Protein AF-A0A534Q1M8-F1 (afdb_monomer)

Structure (mmCIF, N/CA/C/O backbone):
data_AF-A0A534Q1M8-F1
#
_entry.id   AF-A0A534Q1M8-F1
#
loop_
_atom_site.group_PDB
_atom_site.id
_atom_site.type_symbol
_atom_site.label_atom_id
_atom_site.label_alt_id
_atom_site.label_comp_id
_atom_site.label_asym_id
_atom_site.label_entity_id
_atom_site.label_seq_id
_atom_site.pdbx_PDB_ins_code
_atom_site.Cartn_x
_atom_site.Cartn_y
_atom_site.Cartn_z
_atom_site.occupancy
_atom_site.B_iso_or_equiv
_atom_site.auth_seq_id
_atom_site.auth_comp_id
_atom_site.auth_asym_id
_atom_site.auth_atom_id
_atom_site.pdbx_PDB_model_num
ATOM 1 N N . MET A 1 1 ? 85.898 8.791 26.156 1.00 39.25 1 MET A N 1
ATOM 2 C CA . MET A 1 1 ? 85.647 7.508 26.847 1.00 39.25 1 MET A CA 1
ATOM 3 C C . MET A 1 1 ? 84.259 7.565 27.459 1.00 39.25 1 MET A C 1
ATOM 5 O O . MET A 1 1 ? 83.945 8.599 28.028 1.00 39.25 1 MET A O 1
ATOM 9 N N . ALA A 1 2 ? 83.522 6.452 27.355 1.00 30.61 2 ALA A N 1
ATOM 10 C CA . ALA A 1 2 ? 82.163 6.187 27.850 1.00 30.61 2 ALA A CA 1
ATOM 11 C C . ALA A 1 2 ? 81.020 6.823 27.037 1.00 30.61 2 ALA A C 1
ATOM 13 O O . ALA A 1 2 ? 81.111 7.978 26.650 1.00 30.61 2 ALA A O 1
ATOM 14 N N . ALA A 1 3 ? 79.880 6.187 26.782 1.00 31.91 3 ALA A N 1
ATOM 15 C CA . ALA A 1 3 ? 79.446 4.794 26.617 1.00 31.91 3 ALA A CA 1
ATOM 16 C C . ALA A 1 3 ? 77.983 4.935 26.145 1.00 31.91 3 ALA A C 1
ATOM 18 O O . ALA A 1 3 ? 77.230 5.713 26.728 1.00 31.91 3 ALA A O 1
ATOM 19 N N . VAL A 1 4 ? 77.592 4.243 25.077 1.00 28.98 4 VAL A N 1
ATOM 20 C CA . VAL A 1 4 ? 76.213 4.225 24.562 1.00 28.98 4 VAL A CA 1
ATOM 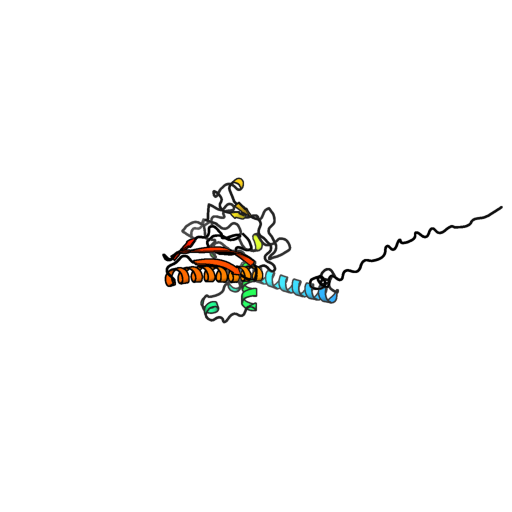21 C C . VAL A 1 4 ? 75.398 3.221 25.380 1.00 28.98 4 VAL A C 1
ATOM 23 O O . VAL A 1 4 ? 75.859 2.101 25.582 1.00 28.98 4 VAL A O 1
ATOM 26 N N . SER A 1 5 ? 74.189 3.590 25.812 1.00 31.66 5 SER A N 1
ATOM 27 C CA . SER A 1 5 ? 73.179 2.630 26.276 1.00 31.66 5 SER A CA 1
ATOM 28 C C . SER A 1 5 ? 71.788 3.056 25.800 1.00 31.66 5 SER A C 1
ATOM 30 O O . SER A 1 5 ? 71.363 4.187 26.037 1.00 31.66 5 SER A O 1
ATOM 32 N N . LEU A 1 6 ? 71.126 2.151 25.071 1.00 31.55 6 LEU A N 1
ATOM 33 C CA . LEU A 1 6 ? 69.764 2.273 24.548 1.00 31.55 6 LEU A CA 1
ATOM 34 C C . LEU A 1 6 ? 68.737 2.096 25.677 1.00 31.55 6 LEU A C 1
ATOM 36 O O . LEU A 1 6 ? 68.840 1.156 26.462 1.00 31.55 6 LEU A O 1
ATOM 40 N N . GLY A 1 7 ? 67.702 2.936 25.693 1.00 28.64 7 GLY A N 1
ATOM 41 C CA . GLY A 1 7 ? 66.506 2.757 26.517 1.00 28.64 7 GLY A CA 1
ATOM 42 C C . GLY A 1 7 ? 65.260 2.596 25.648 1.00 28.64 7 GLY A C 1
ATOM 43 O O . GLY A 1 7 ? 64.819 3.546 25.009 1.00 28.64 7 GLY A O 1
ATOM 44 N N . THR A 1 8 ? 64.701 1.387 25.623 1.00 30.61 8 THR A N 1
ATOM 45 C CA . THR A 1 8 ? 63.375 1.044 25.085 1.00 30.61 8 THR A CA 1
ATOM 46 C C . THR A 1 8 ? 62.266 1.589 25.988 1.00 30.61 8 THR A C 1
ATOM 48 O O . THR A 1 8 ? 62.264 1.319 27.188 1.00 30.61 8 THR A O 1
ATOM 51 N N . LEU A 1 9 ? 61.305 2.316 25.411 1.00 28.31 9 LEU A N 1
ATOM 52 C CA . LEU A 1 9 ? 60.115 2.823 26.098 1.00 28.31 9 LEU A CA 1
ATOM 53 C C . LEU A 1 9 ? 58.952 1.830 25.914 1.00 28.31 9 LEU A C 1
ATOM 55 O O . LEU A 1 9 ? 58.458 1.646 24.804 1.00 28.31 9 LEU A O 1
ATOM 59 N N . VAL A 1 10 ? 58.525 1.190 27.004 1.00 29.45 10 VAL A N 1
ATOM 60 C CA . VAL A 1 10 ? 57.311 0.362 27.081 1.00 29.45 10 VAL A CA 1
ATOM 61 C C . VAL A 1 10 ? 56.203 1.226 27.680 1.00 29.45 10 VAL A C 1
ATOM 63 O O . VAL A 1 10 ? 56.345 1.700 28.805 1.00 29.45 10 VAL A O 1
ATOM 66 N N . ILE A 1 11 ? 55.109 1.442 26.945 1.00 32.19 11 ILE A N 1
ATOM 67 C CA . ILE A 1 11 ? 53.921 2.138 27.459 1.00 32.19 11 ILE A CA 1
ATOM 68 C C . ILE A 1 11 ? 52.929 1.093 27.977 1.00 32.19 11 ILE A C 1
ATOM 70 O O . ILE A 1 11 ? 52.509 0.192 27.254 1.00 32.19 11 ILE A O 1
ATOM 74 N N . GLN A 1 12 ? 52.608 1.221 29.264 1.00 31.64 12 GLN A N 1
ATOM 75 C CA . GLN A 1 12 ? 51.693 0.383 30.032 1.00 31.64 12 GLN A CA 1
ATOM 76 C C . GLN A 1 12 ? 50.240 0.528 29.563 1.00 31.64 12 GLN A C 1
ATOM 78 O O . GLN A 1 12 ? 49.734 1.635 29.387 1.00 31.64 12 GLN A O 1
ATOM 83 N N . ALA A 1 13 ? 49.550 -0.608 29.449 1.00 31.09 13 ALA A N 1
ATOM 84 C CA . ALA A 1 13 ? 48.101 -0.683 29.335 1.00 31.09 13 ALA A CA 1
ATOM 85 C C . ALA A 1 13 ? 47.456 -0.510 30.722 1.00 31.09 13 ALA A C 1
ATOM 87 O O . ALA A 1 13 ? 47.772 -1.248 31.657 1.00 31.09 13 ALA A O 1
ATOM 88 N N . HIS A 1 14 ? 46.534 0.444 30.855 1.00 29.98 14 HIS A N 1
ATOM 89 C CA . HIS A 1 14 ? 45.696 0.577 32.044 1.00 29.98 14 HIS A CA 1
ATOM 90 C C . HIS A 1 14 ? 44.459 -0.317 31.924 1.00 29.98 14 HIS A C 1
ATOM 92 O O . HIS A 1 14 ? 43.545 -0.043 31.151 1.00 29.98 14 HIS A O 1
ATOM 98 N N . ALA A 1 15 ? 44.432 -1.375 32.734 1.00 32.38 15 ALA A N 1
ATOM 99 C CA . ALA A 1 15 ? 43.239 -2.155 33.025 1.00 32.38 15 ALA A CA 1
ATOM 100 C C . ALA A 1 15 ? 42.391 -1.439 34.093 1.00 32.38 15 ALA A C 1
ATOM 102 O O . ALA A 1 15 ? 42.882 -1.143 35.183 1.00 32.38 15 ALA A O 1
ATOM 103 N N . GLY A 1 16 ? 41.114 -1.195 33.792 1.00 31.55 16 GLY A N 1
ATOM 104 C CA . GLY A 1 16 ? 40.082 -0.808 34.755 1.00 31.55 16 GLY A CA 1
ATOM 105 C C . GLY A 1 16 ? 39.058 -1.934 34.893 1.00 31.55 16 GLY A C 1
ATOM 106 O O . GLY A 1 16 ? 38.476 -2.367 33.904 1.00 31.55 16 GLY A O 1
ATOM 107 N N . HIS A 1 17 ? 38.888 -2.439 36.113 1.00 30.08 17 HIS A N 1
ATOM 108 C CA . HIS A 1 17 ? 38.035 -3.572 36.476 1.00 30.08 17 HIS A CA 1
ATOM 109 C C . HIS A 1 17 ? 36.523 -3.258 36.440 1.00 30.08 17 HIS A C 1
ATOM 111 O O . HIS A 1 17 ? 36.063 -2.319 37.082 1.00 30.08 17 HIS A O 1
ATOM 117 N N . ALA A 1 18 ? 35.798 -4.129 35.730 1.00 35.66 18 ALA A N 1
ATOM 118 C CA . ALA A 1 18 ? 34.539 -4.820 36.050 1.00 35.66 18 ALA A CA 1
ATOM 119 C C . ALA A 1 18 ? 33.396 -4.116 36.815 1.00 35.66 18 ALA A C 1
ATOM 121 O O . ALA A 1 18 ? 33.514 -3.794 37.997 1.00 35.66 18 ALA A O 1
ATOM 122 N N . ARG A 1 19 ? 32.202 -4.148 36.201 1.00 31.06 19 ARG A N 1
ATOM 123 C CA . ARG A 1 19 ? 30.959 -4.559 36.877 1.00 31.06 19 ARG A CA 1
ATOM 124 C C . ARG A 1 19 ? 30.108 -5.431 35.953 1.00 31.06 19 ARG A C 1
ATOM 126 O O . ARG A 1 19 ? 29.652 -4.971 34.912 1.00 31.06 19 ARG A O 1
ATOM 133 N N . ASP A 1 20 ? 29.905 -6.674 36.380 1.00 35.84 20 ASP A N 1
ATOM 134 C CA . ASP A 1 20 ? 28.954 -7.626 35.819 1.00 35.84 20 ASP A CA 1
ATOM 135 C C . ASP A 1 20 ? 27.516 -7.108 35.939 1.00 35.84 20 ASP A C 1
ATOM 137 O O . ASP A 1 20 ? 27.011 -6.868 37.036 1.00 35.84 20 ASP A O 1
ATOM 141 N N . ALA A 1 21 ? 26.840 -7.006 34.800 1.00 34.28 21 ALA A N 1
ATOM 142 C CA . ALA A 1 21 ? 25.395 -7.130 34.698 1.00 34.28 21 ALA A CA 1
ATOM 143 C C . ALA A 1 21 ? 25.109 -7.854 33.381 1.00 34.28 21 ALA A C 1
ATOM 145 O O . ALA A 1 21 ? 25.219 -7.286 32.297 1.00 34.28 21 ALA A O 1
ATOM 146 N N . ALA A 1 22 ? 24.810 -9.145 33.483 1.00 41.28 22 ALA A N 1
ATOM 147 C CA . ALA A 1 22 ? 24.441 -9.982 32.358 1.00 41.28 22 ALA A CA 1
ATOM 148 C C . ALA A 1 22 ? 23.183 -9.426 31.668 1.00 41.28 22 ALA A C 1
ATOM 150 O O . ALA A 1 22 ? 22.080 -9.535 32.199 1.00 41.28 22 ALA A O 1
ATOM 151 N N . SER A 1 23 ? 23.335 -8.868 30.465 1.00 36.91 23 SER A N 1
ATOM 152 C CA . SER A 1 23 ? 22.232 -8.719 29.515 1.00 36.91 23 SER A CA 1
ATOM 153 C C . SER A 1 23 ? 22.279 -9.884 28.529 1.00 36.91 23 SER A C 1
ATOM 155 O O . SER A 1 23 ? 22.897 -9.806 27.467 1.00 36.91 23 SER A O 1
ATOM 157 N N . ALA A 1 24 ? 21.626 -10.988 28.884 1.00 43.38 24 ALA A N 1
ATOM 158 C CA . ALA A 1 24 ? 21.348 -12.098 27.975 1.00 43.38 24 ALA A CA 1
ATOM 159 C C . ALA A 1 24 ? 20.240 -11.706 26.972 1.00 43.38 24 ALA A C 1
ATOM 161 O O . ALA A 1 24 ? 19.144 -12.258 26.999 1.00 43.38 24 ALA A O 1
ATOM 162 N N . GLY A 1 25 ? 20.497 -10.698 26.132 1.00 42.16 25 GLY A N 1
ATOM 163 C CA . GLY A 1 25 ? 19.460 -10.083 25.294 1.00 42.16 25 GLY A CA 1
ATOM 164 C C . GL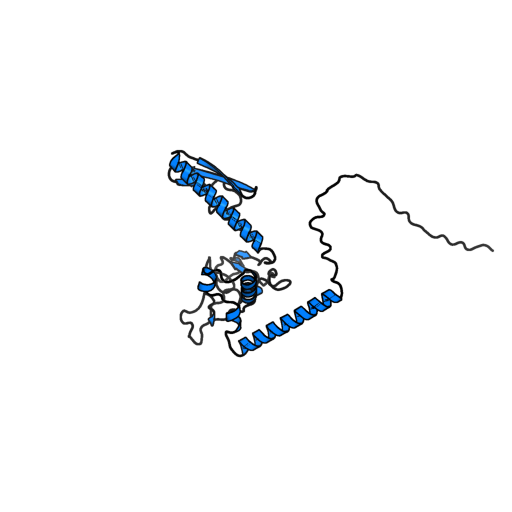Y A 1 25 ? 19.937 -9.391 24.020 1.00 42.16 25 GLY A C 1
ATOM 165 O O . GLY A 1 25 ? 19.205 -8.565 23.491 1.00 42.16 25 GLY A O 1
ATOM 166 N N . THR A 1 26 ? 21.140 -9.684 23.519 1.00 41.81 26 THR A N 1
ATOM 167 C CA . THR A 1 26 ? 21.662 -9.043 22.290 1.00 41.81 26 THR A CA 1
ATOM 168 C C . THR A 1 26 ? 22.276 -10.009 21.274 1.00 41.81 26 THR A C 1
ATOM 170 O O . THR A 1 26 ? 22.621 -9.591 20.176 1.00 41.81 26 THR A O 1
ATOM 173 N N . ALA A 1 27 ? 22.353 -11.309 21.572 1.00 40.00 27 ALA A N 1
ATOM 174 C CA . ALA A 1 27 ? 22.984 -12.289 20.679 1.00 40.00 27 ALA A CA 1
ATOM 175 C C . ALA A 1 27 ? 22.094 -12.759 19.504 1.00 40.00 27 ALA A C 1
ATOM 177 O O . ALA A 1 27 ? 22.5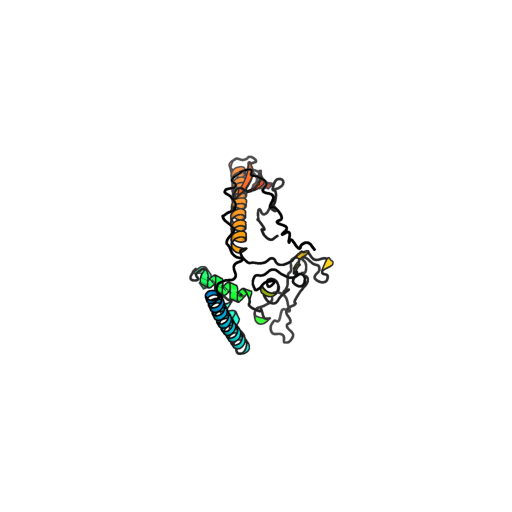49 -13.539 18.678 1.00 40.00 27 ALA A O 1
ATOM 178 N N . GLY A 1 28 ? 20.831 -12.321 19.424 1.00 43.50 28 GLY A N 1
ATOM 179 C CA . GLY A 1 28 ? 19.859 -12.835 18.445 1.00 43.50 28 GLY A CA 1
ATOM 180 C C . GLY A 1 28 ? 19.837 -12.144 17.077 1.00 43.50 28 GLY A C 1
ATOM 181 O O . GLY A 1 28 ? 19.175 -12.649 16.179 1.00 43.50 28 GLY A O 1
ATOM 182 N N . PHE A 1 29 ? 20.524 -11.008 16.910 1.00 44.47 29 PHE A N 1
ATOM 183 C CA . PHE A 1 29 ? 20.481 -10.208 15.670 1.00 44.47 29 PHE A CA 1
ATOM 184 C C . PHE A 1 29 ? 21.858 -9.797 15.135 1.00 44.47 29 PHE A C 1
ATOM 186 O O . PHE A 1 29 ? 21.937 -9.049 14.168 1.00 44.47 29 PHE A O 1
ATOM 193 N N . ALA A 1 30 ? 22.942 -10.275 15.746 1.00 45.53 30 ALA A N 1
ATOM 194 C CA . ALA A 1 30 ? 24.282 -10.116 15.200 1.00 45.53 30 ALA A CA 1
ATOM 195 C C . ALA A 1 30 ? 24.652 -11.398 14.447 1.00 45.53 30 ALA A C 1
ATOM 197 O O . ALA A 1 30 ? 25.389 -12.240 14.957 1.00 45.53 30 ALA A O 1
ATOM 198 N N . THR A 1 31 ? 24.091 -11.580 13.252 1.00 50.03 31 THR A N 1
ATOM 199 C CA . THR A 1 31 ? 24.789 -12.375 12.243 1.00 50.03 31 THR A CA 1
ATOM 200 C C . THR A 1 31 ? 26.044 -11.597 11.866 1.00 50.03 31 THR A C 1
ATOM 202 O O . THR A 1 31 ? 26.036 -10.368 11.797 1.00 50.03 31 THR A O 1
ATOM 205 N N . ASP A 1 32 ? 27.147 -12.309 11.669 1.00 49.88 32 ASP A N 1
ATOM 206 C CA . ASP A 1 32 ? 28.420 -11.788 11.166 1.00 49.88 32 ASP A CA 1
ATOM 207 C C . ASP A 1 32 ? 28.285 -11.409 9.670 1.00 49.88 32 ASP A C 1
ATOM 209 O O . ASP A 1 32 ? 29.088 -11.783 8.825 1.00 49.88 32 ASP A O 1
ATOM 213 N N . ASP A 1 33 ? 27.210 -10.690 9.322 1.00 55.41 33 ASP A N 1
ATOM 214 C CA . ASP A 1 33 ? 26.735 -10.354 7.966 1.00 55.41 33 ASP A CA 1
ATOM 215 C C . ASP A 1 33 ? 27.599 -9.285 7.275 1.00 55.41 33 ASP A C 1
ATOM 217 O O . ASP A 1 33 ? 27.225 -8.691 6.266 1.00 55.41 33 ASP A O 1
ATOM 221 N N . THR A 1 34 ? 28.771 -9.002 7.843 1.00 56.00 34 THR A N 1
ATOM 222 C CA . THR A 1 34 ? 29.759 -8.076 7.276 1.00 56.00 34 THR A CA 1
ATOM 223 C C . THR A 1 34 ? 30.979 -8.792 6.711 1.00 56.00 34 THR A C 1
ATOM 225 O O . THR A 1 34 ? 31.828 -8.149 6.089 1.00 56.00 34 THR A O 1
ATOM 228 N N . ALA A 1 35 ? 31.076 -10.113 6.895 1.00 70.75 35 ALA A N 1
ATOM 229 C CA . ALA A 1 35 ? 32.119 -10.907 6.275 1.00 70.75 35 ALA A CA 1
ATOM 230 C C . ALA A 1 35 ? 31.853 -11.001 4.767 1.00 70.75 35 ALA A C 1
ATOM 232 O O . ALA A 1 35 ? 30.822 -11.511 4.332 1.00 70.75 35 ALA A O 1
ATOM 233 N N . ILE A 1 36 ? 32.795 -10.498 3.966 1.00 77.19 36 ILE A N 1
ATOM 234 C CA . ILE A 1 36 ? 32.805 -10.743 2.522 1.00 77.19 36 ILE A CA 1
ATOM 235 C C . ILE A 1 36 ? 32.753 -12.271 2.325 1.00 77.19 36 ILE A C 1
ATOM 237 O O . ILE A 1 36 ? 33.572 -12.960 2.945 1.00 77.19 36 ILE A O 1
ATOM 241 N N . PRO A 1 37 ? 31.810 -12.802 1.520 1.00 84.19 37 PRO A N 1
ATOM 242 C CA . PRO A 1 37 ? 31.719 -14.236 1.265 1.00 84.19 37 PRO A CA 1
ATOM 243 C C . PRO A 1 37 ? 33.045 -14.807 0.753 1.00 84.19 37 PRO A C 1
ATOM 245 O O . PRO A 1 37 ? 33.849 -14.086 0.160 1.00 84.19 37 PRO A O 1
ATOM 248 N N . ASP A 1 38 ? 33.283 -16.103 0.965 1.00 90.56 38 ASP A N 1
ATOM 249 C CA . ASP A 1 38 ? 34.493 -16.734 0.434 1.00 90.56 38 ASP A CA 1
ATOM 250 C C . ASP A 1 38 ? 34.516 -16.700 -1.106 1.00 90.56 38 ASP A C 1
ATOM 252 O O . ASP A 1 38 ? 33.467 -16.654 -1.753 1.00 90.56 38 ASP A O 1
ATOM 256 N N . ASP A 1 39 ? 35.712 -16.747 -1.698 1.00 92.25 39 ASP A N 1
ATOM 257 C CA . ASP A 1 39 ? 35.906 -16.652 -3.151 1.00 92.25 39 ASP A CA 1
ATOM 258 C C . ASP A 1 39 ? 35.050 -17.653 -3.948 1.00 92.25 39 ASP A C 1
ATOM 260 O O . ASP A 1 39 ? 34.561 -17.331 -5.027 1.00 92.25 39 ASP A O 1
ATOM 264 N N . THR A 1 40 ? 34.821 -18.860 -3.432 1.00 94.12 40 THR A N 1
ATOM 265 C CA . THR A 1 40 ? 33.956 -19.877 -4.051 1.00 94.12 40 THR A CA 1
ATOM 266 C C . THR A 1 40 ? 32.510 -19.406 -4.102 1.00 94.12 40 THR A C 1
ATOM 268 O O . THR A 1 40 ? 31.861 -19.541 -5.141 1.00 94.12 40 THR A O 1
ATOM 271 N N . VAL A 1 41 ? 32.003 -18.846 -3.001 1.00 92.38 41 VAL A N 1
ATOM 272 C CA . VAL A 1 41 ? 30.644 -18.294 -2.928 1.00 92.38 41 VAL A CA 1
ATOM 273 C C . VAL A 1 41 ? 30.523 -17.089 -3.853 1.00 92.38 41 VAL A C 1
ATOM 275 O O . VAL A 1 41 ? 29.602 -17.050 -4.666 1.00 92.38 41 VAL A O 1
ATOM 278 N N . LEU A 1 42 ? 31.495 -16.173 -3.829 1.00 91.44 42 LEU A N 1
ATOM 279 C CA . LEU A 1 42 ? 31.522 -15.015 -4.726 1.00 91.44 42 LEU A CA 1
ATOM 280 C C . LEU A 1 42 ? 31.523 -15.426 -6.201 1.00 91.44 42 LEU A C 1
ATOM 282 O O . LEU A 1 42 ? 30.805 -14.842 -7.008 1.00 91.44 42 LEU A O 1
ATOM 286 N N . MET A 1 43 ? 32.298 -16.448 -6.570 1.00 94.88 43 MET A N 1
ATOM 287 C CA . MET A 1 43 ? 32.328 -16.950 -7.945 1.00 94.88 43 MET A CA 1
ATOM 288 C C . MET A 1 43 ? 30.996 -17.594 -8.351 1.00 94.88 43 MET A C 1
ATOM 290 O O . MET A 1 43 ? 30.554 -17.396 -9.482 1.00 94.88 43 MET A O 1
ATOM 294 N N . GLN A 1 44 ? 30.323 -18.306 -7.441 1.00 94.62 44 GLN A N 1
ATOM 295 C CA . GLN A 1 44 ? 28.981 -18.846 -7.688 1.00 94.62 44 GLN A CA 1
ATOM 296 C C . GLN A 1 44 ? 27.927 -17.740 -7.830 1.00 94.62 44 GLN A C 1
ATOM 298 O O . GLN A 1 44 ? 27.062 -17.817 -8.700 1.00 94.62 44 GLN A O 1
ATOM 303 N N . GLU A 1 45 ? 27.977 -16.709 -6.988 1.00 91.69 45 GLU A N 1
ATOM 304 C CA . GLU A 1 45 ? 27.088 -15.545 -7.074 1.00 91.69 45 GLU A CA 1
ATOM 305 C C . GLU A 1 45 ? 27.326 -14.744 -8.356 1.00 91.69 45 GLU A C 1
ATOM 307 O O . GLU A 1 45 ? 26.367 -14.326 -9.011 1.00 91.69 45 GLU A O 1
ATOM 312 N N . LEU A 1 46 ? 28.587 -14.590 -8.767 1.00 93.38 46 LEU A N 1
ATOM 313 C CA . LEU A 1 46 ? 28.951 -13.963 -10.032 1.00 93.38 46 LEU A CA 1
ATOM 314 C C . LEU A 1 46 ? 28.421 -14.763 -11.225 1.00 93.38 46 LEU A C 1
ATOM 316 O O . LEU A 1 46 ? 27.836 -14.176 -12.132 1.00 93.38 46 LEU A O 1
ATOM 320 N N . GLU A 1 47 ? 28.583 -16.089 -11.230 1.00 96.06 47 GLU A N 1
ATOM 321 C CA . GLU A 1 47 ? 28.052 -16.949 -12.292 1.00 96.06 47 GLU A CA 1
ATOM 322 C C . GLU A 1 47 ? 26.525 -16.834 -12.393 1.00 96.06 47 GLU A C 1
ATOM 324 O O . GLU A 1 47 ? 26.002 -16.591 -13.483 1.00 96.06 47 GLU A O 1
ATOM 329 N N . LYS A 1 48 ? 25.817 -16.904 -11.257 1.00 91.56 48 LYS A N 1
ATOM 330 C CA . LYS A 1 48 ? 24.361 -16.690 -11.196 1.00 91.56 48 LYS A CA 1
ATOM 331 C C . LYS A 1 48 ? 23.965 -15.314 -11.729 1.00 91.56 48 LYS A C 1
ATOM 333 O O . LYS A 1 48 ? 23.016 -15.213 -12.500 1.00 91.56 48 LYS A O 1
ATOM 338 N N . SER A 1 49 ? 24.703 -14.269 -11.361 1.00 88.62 49 SER A N 1
ATOM 339 C CA . SER A 1 49 ? 24.437 -12.896 -11.807 1.00 88.62 49 SER A CA 1
ATOM 340 C C . SER A 1 49 ? 24.658 -12.725 -13.313 1.00 88.62 49 SER A C 1
ATOM 342 O O . SER A 1 49 ? 23.884 -12.041 -13.981 1.00 88.62 49 SER A O 1
ATOM 344 N N . ILE A 1 50 ? 25.694 -13.362 -13.872 1.00 94.69 50 ILE A N 1
ATOM 345 C CA . ILE A 1 50 ? 25.956 -13.365 -15.318 1.00 94.69 50 ILE A CA 1
ATOM 346 C C . ILE A 1 50 ? 24.843 -14.105 -16.063 1.00 94.69 50 ILE A C 1
ATOM 348 O O . ILE A 1 50 ? 24.396 -13.628 -17.107 1.00 94.69 50 ILE A O 1
ATOM 352 N N . ASP A 1 51 ? 24.404 -15.257 -15.556 1.00 93.25 51 ASP A N 1
ATOM 353 C CA . ASP A 1 51 ? 23.321 -16.029 -16.166 1.00 93.25 51 ASP A CA 1
ATOM 354 C C . ASP A 1 51 ? 21.993 -15.262 -16.131 1.00 93.25 51 ASP A C 1
ATOM 356 O O . ASP A 1 51 ? 21.352 -15.111 -17.171 1.00 93.25 51 ASP A O 1
ATOM 360 N N . LEU A 1 52 ? 21.639 -14.679 -14.980 1.00 86.81 52 LEU A N 1
ATOM 361 C CA . LEU A 1 52 ? 20.471 -13.807 -14.839 1.00 86.81 52 LEU A CA 1
ATOM 362 C C . LEU A 1 52 ? 20.521 -12.657 -15.848 1.00 86.81 52 LEU A C 1
ATOM 364 O O . LEU A 1 52 ? 19.585 -12.468 -16.621 1.00 86.81 52 LEU A O 1
ATOM 368 N N . ARG A 1 53 ? 21.654 -11.949 -15.925 1.00 88.12 53 ARG A N 1
ATOM 369 C CA . ARG A 1 53 ? 21.820 -10.834 -16.860 1.00 88.12 53 ARG A CA 1
ATOM 370 C C . ARG A 1 53 ? 21.635 -11.256 -18.318 1.00 88.12 53 ARG A C 1
ATOM 372 O O . ARG A 1 53 ? 21.033 -10.521 -19.095 1.00 88.12 53 ARG A O 1
ATOM 379 N N . ARG A 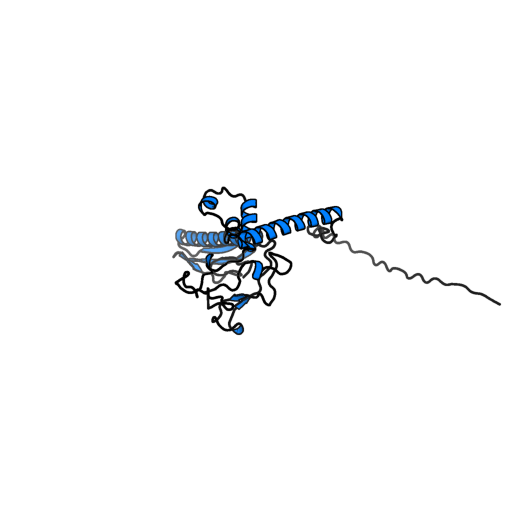1 54 ? 22.156 -12.423 -18.704 1.00 92.50 54 ARG A N 1
ATOM 380 C CA . ARG A 1 54 ? 21.998 -12.952 -20.068 1.00 92.50 54 ARG A CA 1
ATOM 381 C C . ARG A 1 54 ? 20.542 -13.268 -20.394 1.00 92.50 54 ARG A C 1
ATOM 383 O O . ARG A 1 54 ? 20.133 -13.008 -21.522 1.00 92.50 54 ARG A O 1
ATOM 390 N N . ARG A 1 55 ? 19.788 -13.817 -19.438 1.00 87.81 55 ARG A N 1
ATOM 391 C CA . ARG A 1 55 ? 18.354 -14.101 -19.598 1.00 87.81 55 ARG A CA 1
ATOM 392 C C . ARG A 1 55 ? 17.552 -12.811 -19.733 1.00 87.81 55 ARG A C 1
ATOM 394 O O . ARG A 1 55 ? 16.888 -12.642 -20.743 1.00 87.81 55 ARG A O 1
ATOM 401 N N . GLU A 1 56 ? 17.741 -11.853 -18.825 1.00 85.12 56 GLU A N 1
ATOM 402 C CA . GLU A 1 56 ? 17.075 -10.546 -18.915 1.00 85.12 56 GLU A CA 1
ATOM 403 C C . GLU A 1 56 ? 17.360 -9.833 -20.244 1.00 85.12 56 GLU A C 1
ATOM 405 O O . GLU A 1 56 ? 16.469 -9.247 -20.858 1.00 85.12 56 GLU A O 1
ATOM 410 N N . ASP A 1 57 ? 18.617 -9.851 -20.701 1.00 88.69 57 ASP A N 1
ATOM 411 C CA . ASP A 1 57 ? 18.982 -9.231 -21.973 1.00 88.69 57 ASP A CA 1
ATOM 412 C C . ASP A 1 57 ? 18.355 -9.986 -23.159 1.00 88.69 57 ASP A C 1
ATOM 414 O O . ASP A 1 57 ? 17.952 -9.349 -24.132 1.00 88.69 57 ASP A O 1
ATOM 418 N N . PHE A 1 58 ? 18.221 -11.315 -23.084 1.00 89.56 58 PHE A N 1
ATOM 419 C CA . PHE A 1 58 ? 17.493 -12.100 -24.082 1.00 89.56 58 PHE A CA 1
ATOM 420 C C . PHE A 1 58 ? 16.004 -11.736 -24.112 1.00 89.56 58 PHE A C 1
ATOM 422 O O . PHE A 1 58 ? 15.490 -11.448 -25.192 1.00 89.56 58 PHE A O 1
ATOM 429 N N . ASP A 1 59 ? 15.341 -11.662 -22.959 1.00 86.44 59 ASP A N 1
ATOM 430 C CA . ASP A 1 59 ? 13.910 -11.351 -22.869 1.00 86.44 59 ASP A CA 1
ATOM 431 C C . ASP A 1 59 ? 13.615 -9.923 -23.352 1.00 86.44 59 ASP A C 1
ATOM 433 O O . ASP A 1 59 ? 12.670 -9.692 -24.109 1.00 86.44 59 ASP A O 1
ATOM 437 N N . ARG A 1 60 ? 14.490 -8.957 -23.036 1.00 84.88 60 ARG A N 1
ATOM 438 C CA . ARG A 1 60 ? 14.414 -7.596 -23.602 1.00 84.88 60 ARG A CA 1
ATOM 439 C C . ARG A 1 60 ? 14.561 -7.588 -25.121 1.00 84.88 60 ARG A C 1
ATOM 441 O O . ARG A 1 60 ? 13.878 -6.819 -25.794 1.00 84.88 60 ARG A O 1
ATOM 448 N N . MET A 1 61 ? 15.463 -8.402 -25.672 1.00 90.50 61 MET A N 1
ATOM 449 C CA . MET A 1 61 ? 15.635 -8.515 -27.125 1.00 90.50 61 MET A CA 1
ATOM 450 C C . MET A 1 61 ? 14.447 -9.219 -27.783 1.00 90.50 61 MET A C 1
ATOM 452 O O . MET A 1 61 ? 14.081 -8.863 -28.905 1.00 90.50 61 MET A O 1
ATOM 456 N N . LEU A 1 62 ? 13.838 -10.187 -27.096 1.00 89.06 62 LEU A N 1
ATOM 457 C CA . LEU A 1 62 ? 12.629 -10.863 -27.542 1.00 89.06 62 LEU A CA 1
ATOM 458 C C . LEU A 1 62 ? 11.451 -9.883 -27.600 1.00 89.06 62 LEU A C 1
ATOM 460 O O . LEU A 1 62 ? 10.871 -9.743 -28.669 1.00 89.06 62 LEU A O 1
ATOM 464 N N . ASP A 1 63 ? 11.190 -9.112 -26.541 1.00 87.38 63 ASP A N 1
ATOM 465 C CA . ASP A 1 63 ? 10.131 -8.085 -26.528 1.00 87.38 63 ASP A CA 1
ATOM 466 C C . ASP A 1 63 ? 10.396 -6.939 -27.517 1.00 87.38 63 ASP A C 1
ATOM 468 O O . ASP A 1 63 ? 9.476 -6.381 -28.109 1.00 87.38 63 ASP A O 1
ATOM 472 N N . ALA A 1 64 ? 11.663 -6.592 -27.767 1.00 87.50 64 ALA A N 1
ATOM 473 C CA . ALA A 1 64 ? 12.004 -5.627 -28.813 1.00 87.50 64 ALA A CA 1
ATOM 474 C C . ALA A 1 64 ? 11.698 -6.153 -30.227 1.00 87.50 64 ALA A C 1
ATOM 476 O O . ALA A 1 64 ? 11.406 -5.365 -31.130 1.00 87.50 64 ALA A O 1
ATOM 477 N N . ARG A 1 65 ? 11.794 -7.472 -30.433 1.00 92.06 65 ARG A N 1
ATOM 478 C CA . ARG A 1 65 ? 11.476 -8.139 -31.699 1.00 92.06 65 ARG A CA 1
ATOM 479 C C . ARG A 1 65 ? 9.975 -8.394 -31.851 1.00 92.06 65 ARG A C 1
ATOM 481 O O . ARG A 1 65 ? 9.470 -8.228 -32.960 1.00 92.06 65 ARG A O 1
ATOM 488 N N . ASP A 1 66 ? 9.307 -8.808 -30.781 1.00 88.56 66 ASP A N 1
ATOM 489 C CA . ASP A 1 66 ? 7.877 -9.108 -30.716 1.00 88.56 66 ASP A CA 1
ATOM 490 C C . ASP A 1 66 ? 7.255 -8.414 -29.484 1.00 88.56 66 ASP A C 1
ATOM 492 O O . ASP A 1 66 ? 7.308 -8.937 -28.369 1.00 88.56 66 ASP A O 1
ATOM 496 N N . PRO A 1 67 ? 6.749 -7.175 -29.642 1.00 83.44 67 PRO A N 1
ATOM 497 C CA . PRO A 1 67 ? 6.261 -6.383 -28.517 1.00 83.44 67 PRO A CA 1
ATOM 498 C C . PRO A 1 67 ? 5.097 -7.047 -27.781 1.00 83.44 67 PRO A C 1
ATOM 500 O O . PRO A 1 67 ? 4.025 -7.243 -28.352 1.00 83.44 67 PRO A O 1
ATOM 503 N N . GLY A 1 68 ? 5.274 -7.288 -26.481 1.00 81.75 68 GLY A N 1
ATOM 504 C CA . GLY A 1 68 ? 4.268 -7.917 -25.627 1.00 81.75 68 GLY A CA 1
ATOM 505 C C . GLY A 1 68 ? 4.753 -9.192 -24.941 1.00 81.75 68 GLY A C 1
ATOM 506 O O . GLY A 1 68 ? 4.160 -9.588 -23.944 1.00 81.75 68 GLY A O 1
ATOM 507 N N . GLU A 1 69 ? 5.856 -9.783 -25.388 1.00 86.62 69 GLU A N 1
ATOM 508 C CA . GLU A 1 69 ? 6.404 -11.011 -24.795 1.00 86.62 69 GLU A CA 1
ATOM 509 C C . GLU A 1 69 ? 6.716 -10.844 -23.295 1.00 86.62 69 GLU A C 1
ATOM 511 O O . GLU A 1 69 ? 6.345 -11.682 -22.475 1.00 86.62 69 GLU A O 1
ATOM 516 N N . LEU A 1 70 ? 7.280 -9.699 -22.882 1.00 83.50 70 LEU A N 1
ATOM 517 C CA . LEU A 1 70 ? 7.598 -9.462 -21.465 1.00 83.50 70 LEU A CA 1
ATOM 518 C C . LEU A 1 70 ? 6.353 -9.366 -20.563 1.00 83.50 70 LEU A C 1
ATOM 520 O O . LEU A 1 70 ? 6.416 -9.729 -19.389 1.00 83.50 70 LEU A O 1
ATOM 524 N N . ILE A 1 71 ? 5.211 -8.875 -21.070 1.00 84.56 71 ILE A N 1
ATOM 525 C CA . ILE A 1 71 ? 4.011 -8.719 -20.225 1.00 84.56 71 ILE A CA 1
ATOM 526 C C . ILE A 1 71 ? 3.343 -10.068 -19.931 1.00 84.56 71 ILE A C 1
ATOM 528 O O . ILE A 1 71 ? 2.636 -10.196 -18.929 1.00 84.56 71 ILE A O 1
ATOM 532 N N . GLU A 1 72 ? 3.580 -11.095 -20.750 1.00 82.75 72 GLU A N 1
ATOM 533 C CA . GLU A 1 72 ? 3.031 -12.435 -20.516 1.00 82.75 72 GLU A CA 1
ATOM 534 C C . GLU A 1 72 ? 3.580 -13.060 -19.228 1.00 82.75 72 GLU A C 1
ATOM 536 O O . GLU A 1 72 ? 2.850 -13.736 -18.504 1.00 82.75 72 GLU A O 1
ATOM 541 N N . HIS A 1 73 ? 4.839 -12.773 -18.891 1.00 81.50 73 HIS A N 1
ATOM 542 C CA . HIS A 1 73 ? 5.475 -13.224 -17.649 1.00 81.50 73 HIS A CA 1
ATOM 543 C C . HIS A 1 73 ? 5.106 -12.366 -16.431 1.00 81.50 73 HIS A C 1
ATOM 545 O O . HIS A 1 73 ? 5.206 -12.827 -15.296 1.00 81.50 73 HIS A O 1
ATOM 551 N N . ALA A 1 74 ? 4.601 -11.154 -16.663 1.00 83.56 74 ALA A N 1
ATOM 552 C CA . ALA A 1 74 ? 4.182 -10.203 -15.636 1.00 83.56 74 ALA A CA 1
ATOM 553 C C . ALA A 1 74 ? 2.653 -10.164 -15.419 1.00 83.56 74 ALA A C 1
ATOM 555 O O . ALA A 1 74 ? 2.140 -9.275 -14.733 1.00 83.56 74 ALA A O 1
ATOM 556 N N . THR A 1 75 ? 1.889 -11.097 -16.000 1.00 86.38 75 THR A N 1
ATOM 557 C CA . THR A 1 75 ? 0.423 -11.120 -15.883 1.00 86.38 75 THR A CA 1
ATOM 558 C C . THR A 1 75 ? -0.122 -12.459 -15.408 1.00 86.38 75 THR A C 1
ATOM 560 O O . THR A 1 75 ? 0.394 -13.532 -15.702 1.00 86.38 75 THR A O 1
ATOM 563 N N . LEU A 1 76 ? -1.222 -12.390 -14.654 1.00 88.06 76 LEU A N 1
ATOM 564 C CA . LEU A 1 76 ? -1.966 -13.549 -14.172 1.00 88.06 76 LEU A CA 1
ATOM 565 C C . LEU A 1 76 ? -3.413 -13.465 -14.640 1.00 88.06 76 LEU A C 1
ATOM 567 O O . LEU A 1 76 ? -3.997 -12.387 -14.729 1.00 88.06 76 LEU A O 1
ATOM 571 N N . THR A 1 77 ? -4.023 -14.625 -14.875 1.00 88.25 77 THR A N 1
ATOM 572 C CA . THR A 1 77 ? -5.467 -14.694 -15.120 1.00 88.25 77 THR A CA 1
ATOM 573 C C . THR A 1 77 ? -6.223 -14.818 -13.801 1.00 88.25 77 THR A C 1
ATOM 575 O O . THR A 1 77 ? -5.816 -15.565 -12.910 1.00 88.25 77 THR A O 1
ATOM 578 N N . GLU A 1 78 ? -7.376 -14.158 -13.698 1.00 88.31 78 GLU A N 1
ATOM 579 C CA . GLU A 1 78 ? -8.282 -14.280 -12.545 1.00 88.31 78 GLU A CA 1
ATOM 580 C C . GLU A 1 78 ? -8.635 -15.749 -12.262 1.00 88.31 78 GLU A C 1
ATOM 582 O O . GLU A 1 78 ? -8.533 -16.226 -11.137 1.00 88.31 78 GLU A O 1
ATOM 587 N N . LYS A 1 79 ? -8.880 -16.532 -13.320 1.00 92.75 79 LYS A N 1
ATOM 588 C CA . LYS A 1 79 ? -9.119 -17.978 -13.233 1.00 92.75 79 LYS A CA 1
ATOM 589 C C . LYS A 1 79 ? -7.983 -18.744 -12.539 1.00 92.75 79 LYS A C 1
ATOM 591 O O . LYS A 1 79 ? -8.260 -19.743 -11.872 1.00 92.75 79 LYS A O 1
ATOM 596 N N . ALA A 1 80 ? -6.724 -18.344 -12.727 1.00 88.31 80 ALA A N 1
ATOM 597 C CA . ALA A 1 80 ? -5.587 -18.975 -12.056 1.00 88.31 80 ALA A CA 1
ATOM 598 C C . ALA A 1 80 ? -5.550 -18.625 -10.559 1.00 88.31 80 ALA A C 1
ATOM 600 O O . ALA A 1 80 ? -5.289 -19.506 -9.734 1.00 88.31 80 ALA A O 1
ATOM 601 N N . LEU A 1 81 ? -5.878 -17.377 -10.210 1.00 87.12 81 LEU A N 1
ATOM 602 C CA . LEU A 1 81 ? -5.982 -16.920 -8.822 1.00 87.12 81 LEU A CA 1
ATOM 603 C C . LEU A 1 81 ? -7.138 -17.613 -8.086 1.00 87.12 81 LEU A C 1
ATOM 605 O O . LEU A 1 81 ? -6.922 -18.207 -7.029 1.00 87.12 81 LEU A O 1
ATOM 609 N N . ASP A 1 82 ? -8.332 -17.634 -8.679 1.00 90.81 82 ASP A N 1
ATOM 610 C CA . ASP A 1 82 ? -9.540 -18.228 -8.087 1.00 90.81 82 ASP A CA 1
ATOM 611 C C . ASP A 1 82 ? -9.378 -19.717 -7.797 1.00 90.81 82 ASP A C 1
ATOM 613 O O . ASP A 1 82 ? -9.806 -20.229 -6.760 1.00 90.81 82 ASP A O 1
ATOM 617 N N . ARG A 1 83 ? -8.729 -20.431 -8.721 1.00 91.00 83 ARG A N 1
ATOM 618 C CA . ARG A 1 83 ? -8.464 -21.866 -8.584 1.00 91.00 83 ARG A CA 1
ATOM 619 C C . ARG A 1 83 ? -7.279 -22.171 -7.675 1.00 91.00 83 ARG A C 1
ATOM 621 O O . ARG A 1 83 ? -7.039 -23.346 -7.411 1.00 91.00 83 ARG A O 1
ATOM 628 N N . ARG A 1 84 ? -6.547 -21.147 -7.215 1.00 88.69 84 ARG A N 1
ATOM 629 C CA . ARG A 1 84 ? -5.368 -21.262 -6.342 1.00 88.69 84 ARG A CA 1
ATOM 630 C C . ARG A 1 84 ? -4.334 -22.263 -6.865 1.00 88.69 84 ARG A C 1
ATOM 632 O O . ARG A 1 84 ? -3.753 -23.024 -6.099 1.00 88.69 84 ARG A O 1
ATOM 639 N N . ILE A 1 85 ? -4.134 -22.282 -8.184 1.00 89.75 85 ILE A N 1
ATOM 640 C CA . ILE A 1 85 ? -3.193 -23.213 -8.834 1.00 89.75 85 ILE A CA 1
ATOM 641 C C . ILE A 1 85 ? -1.742 -22.723 -8.778 1.00 89.75 85 ILE A C 1
ATOM 643 O O . ILE A 1 85 ? -0.830 -23.492 -9.058 1.00 89.75 85 ILE A O 1
ATOM 647 N N . LEU A 1 86 ? -1.532 -21.450 -8.436 1.00 89.31 86 LEU A N 1
ATOM 648 C CA . LEU A 1 86 ? -0.217 -20.826 -8.343 1.00 89.31 86 LEU A CA 1
ATOM 649 C C . LEU A 1 86 ? 0.274 -20.877 -6.894 1.00 89.31 86 LEU A C 1
ATOM 651 O O . LEU A 1 86 ? -0.403 -20.391 -5.987 1.00 89.31 86 LEU A O 1
ATOM 655 N N . GLY A 1 87 ? 1.448 -21.475 -6.690 1.00 90.00 87 GLY A N 1
ATOM 656 C CA . GLY A 1 87 ? 2.159 -21.431 -5.414 1.00 90.00 87 GLY A CA 1
ATOM 657 C C . GLY A 1 87 ? 2.804 -20.066 -5.162 1.00 90.00 87 GLY A C 1
ATOM 658 O O . GLY A 1 87 ? 2.897 -19.237 -6.067 1.00 90.00 87 GLY A O 1
ATOM 659 N N . ILE A 1 88 ? 3.279 -19.847 -3.934 1.00 87.50 88 ILE A N 1
ATOM 660 C CA . ILE A 1 88 ? 3.901 -18.575 -3.540 1.00 87.50 88 ILE A CA 1
ATOM 661 C C . ILE A 1 88 ? 5.141 -18.242 -4.377 1.00 87.50 88 ILE A C 1
ATOM 663 O O . ILE A 1 88 ? 5.301 -17.092 -4.762 1.00 87.50 88 ILE A O 1
ATOM 667 N N . ASP A 1 89 ? 5.943 -19.243 -4.744 1.00 88.69 89 ASP A N 1
ATOM 668 C CA . ASP A 1 89 ? 7.149 -19.046 -5.557 1.00 88.69 89 ASP A CA 1
ATOM 669 C C . ASP A 1 89 ? 6.805 -18.509 -6.952 1.00 88.69 89 ASP A C 1
ATOM 671 O O . ASP A 1 89 ? 7.434 -17.577 -7.441 1.00 88.69 89 ASP A O 1
ATOM 675 N N . ALA A 1 90 ? 5.746 -19.041 -7.572 1.00 89.00 90 ALA A N 1
ATOM 676 C CA . ALA A 1 90 ? 5.277 -18.564 -8.870 1.00 89.00 90 ALA A CA 1
ATOM 677 C C . ALA A 1 90 ? 4.721 -17.135 -8.779 1.00 89.00 90 ALA A C 1
ATOM 679 O O . ALA A 1 90 ? 4.984 -16.314 -9.652 1.00 89.00 90 ALA A O 1
ATOM 680 N N . LEU A 1 91 ? 3.975 -16.824 -7.714 1.00 89.81 91 LEU A N 1
ATOM 681 C CA . LEU A 1 91 ? 3.471 -15.468 -7.480 1.00 89.81 91 LEU A CA 1
ATOM 682 C C . LEU A 1 91 ? 4.605 -14.473 -7.220 1.00 89.81 91 LEU A C 1
ATOM 684 O O . LEU A 1 91 ? 4.501 -13.326 -7.644 1.00 89.81 91 LEU A O 1
ATOM 688 N N . PHE A 1 92 ? 5.669 -14.906 -6.542 1.00 88.31 92 PHE A N 1
ATOM 689 C CA . PHE A 1 92 ? 6.847 -14.086 -6.294 1.00 88.31 92 PHE A CA 1
ATOM 690 C C . PHE A 1 92 ? 7.560 -13.738 -7.602 1.00 88.31 92 PHE A C 1
ATOM 692 O O . PHE A 1 92 ? 7.782 -12.563 -7.859 1.00 88.31 92 PHE A O 1
ATOM 699 N N . VAL A 1 93 ? 7.823 -14.733 -8.458 1.00 87.44 93 VAL A N 1
ATOM 700 C CA . VAL A 1 93 ? 8.448 -14.513 -9.774 1.00 87.44 93 VAL A CA 1
ATOM 701 C C . VAL A 1 93 ? 7.614 -13.560 -10.629 1.00 87.44 93 VAL A C 1
ATOM 703 O O . VAL A 1 93 ? 8.135 -12.579 -11.137 1.00 87.44 93 VAL A O 1
ATOM 706 N N . VAL A 1 94 ? 6.301 -13.782 -10.735 1.00 90.31 94 VAL A N 1
ATOM 707 C CA . VAL A 1 94 ? 5.437 -12.884 -11.525 1.00 90.31 94 VAL A CA 1
ATOM 708 C C . VAL A 1 94 ? 5.392 -11.473 -10.931 1.00 90.31 94 VAL A C 1
ATOM 710 O O . VAL A 1 94 ? 5.313 -10.491 -11.667 1.00 90.31 94 VAL A O 1
ATOM 713 N N . GLY A 1 95 ? 5.442 -11.355 -9.602 1.00 90.69 95 GLY A N 1
ATOM 714 C CA . GLY A 1 95 ? 5.524 -10.069 -8.916 1.00 90.69 95 GLY A CA 1
ATOM 715 C C . GLY A 1 95 ? 6.821 -9.316 -9.215 1.00 90.69 95 GLY A C 1
ATOM 716 O O . GLY A 1 95 ? 6.760 -8.112 -9.455 1.00 90.69 95 GLY A O 1
ATOM 717 N N . ASP A 1 96 ? 7.954 -10.017 -9.234 1.00 89.25 96 ASP A N 1
ATOM 718 C CA . ASP A 1 96 ? 9.274 -9.471 -9.574 1.00 89.25 96 ASP A CA 1
ATOM 719 C C . ASP A 1 96 ? 9.313 -8.969 -11.028 1.00 89.25 96 ASP A C 1
ATOM 721 O O . ASP A 1 96 ? 9.641 -7.808 -11.288 1.00 89.25 96 ASP A O 1
ATOM 725 N N . GLU A 1 97 ? 8.818 -9.780 -11.970 1.00 89.25 97 GLU A N 1
ATOM 726 C CA . GLU A 1 97 ? 8.697 -9.383 -13.379 1.00 89.25 97 GLU A CA 1
ATOM 727 C C . GLU A 1 97 ? 7.790 -8.155 -13.547 1.00 89.25 97 GLU A C 1
ATOM 729 O O . GLU A 1 97 ? 8.147 -7.179 -14.212 1.00 89.25 97 GLU A O 1
ATOM 734 N N . LEU A 1 98 ? 6.629 -8.142 -12.882 1.00 90.88 98 LEU A N 1
ATOM 735 C CA . LEU A 1 98 ? 5.711 -7.001 -12.902 1.00 90.88 98 LEU A CA 1
ATOM 736 C C . LEU A 1 98 ? 6.327 -5.740 -12.281 1.00 90.88 98 LEU A C 1
ATOM 738 O O . LEU A 1 98 ? 6.026 -4.625 -12.715 1.00 90.88 98 LEU A O 1
ATOM 742 N N . PHE A 1 99 ? 7.180 -5.892 -11.270 1.00 91.69 99 PHE A N 1
ATOM 743 C CA . PHE A 1 99 ? 7.849 -4.781 -10.605 1.00 91.69 99 PHE A CA 1
ATOM 744 C C . PHE A 1 99 ? 8.877 -4.094 -11.517 1.00 91.69 99 PHE A C 1
ATOM 746 O O . PHE A 1 99 ? 8.951 -2.856 -11.554 1.00 91.69 99 PHE A O 1
ATOM 753 N N . GLY A 1 100 ? 9.642 -4.894 -12.267 1.00 88.88 100 GLY A N 1
ATOM 754 C CA . GLY A 1 100 ? 10.617 -4.438 -13.259 1.00 88.88 100 GLY A CA 1
ATOM 755 C C . GLY A 1 100 ? 10.007 -4.012 -14.600 1.00 88.88 100 GLY A C 1
ATOM 756 O O . GLY A 1 100 ? 10.665 -3.317 -15.379 1.00 88.88 100 GLY A O 1
ATOM 757 N N . TYR A 1 101 ? 8.754 -4.386 -14.872 1.00 88.75 101 TYR A N 1
ATOM 758 C CA . TYR A 1 101 ? 8.105 -4.125 -16.152 1.00 88.75 101 TYR A CA 1
ATOM 759 C C . TYR A 1 101 ? 7.927 -2.624 -16.437 1.00 88.75 101 TYR A C 1
ATOM 761 O O . TYR A 1 101 ? 7.395 -1.853 -15.632 1.00 88.75 101 TYR A O 1
ATOM 769 N N . LEU A 1 102 ? 8.341 -2.210 -17.638 1.00 86.81 102 LEU A N 1
ATOM 770 C CA . LEU A 1 102 ? 8.114 -0.867 -18.164 1.00 86.81 102 LEU A CA 1
ATOM 771 C C . LEU A 1 102 ? 6.764 -0.810 -18.882 1.00 86.81 102 LEU A C 1
ATOM 773 O O . LEU A 1 102 ? 6.638 -1.234 -20.030 1.00 86.81 102 LEU A O 1
ATOM 777 N N . PHE A 1 103 ? 5.766 -0.227 -18.224 1.00 83.81 103 PHE A N 1
ATOM 778 C CA . PHE A 1 103 ? 4.443 -0.022 -18.793 1.00 83.81 103 PHE A CA 1
ATOM 779 C C . PHE A 1 103 ? 4.502 0.892 -20.015 1.00 83.81 103 PHE A C 1
ATOM 781 O O . PHE A 1 103 ? 4.968 2.031 -19.964 1.00 83.81 103 PHE A O 1
ATOM 788 N N . ARG A 1 104 ? 3.916 0.415 -21.109 1.00 79.94 104 ARG A N 1
ATOM 789 C CA . ARG A 1 104 ? 3.750 1.100 -22.391 1.00 79.94 104 ARG A CA 1
ATOM 790 C C . ARG A 1 104 ? 2.305 1.600 -22.551 1.00 79.94 104 ARG A C 1
ATOM 792 O O . ARG A 1 104 ? 1.417 1.138 -21.823 1.00 79.94 104 ARG A O 1
ATOM 799 N N . PRO A 1 105 ? 2.026 2.556 -23.457 1.00 77.00 105 PRO A N 1
ATOM 800 C CA . PRO A 1 105 ? 0.675 3.088 -23.646 1.00 77.00 105 PRO A CA 1
ATOM 801 C C . PRO A 1 105 ? -0.389 2.004 -23.878 1.00 77.00 105 PRO A C 1
ATOM 803 O O . PRO A 1 105 ? -1.529 2.154 -23.428 1.00 77.00 105 PRO A O 1
ATOM 806 N N . GLU A 1 106 ? -0.008 0.891 -24.506 1.00 76.19 106 GLU A N 1
ATOM 807 C CA . GLU A 1 106 ? -0.856 -0.263 -24.805 1.00 76.19 106 GLU A CA 1
ATOM 808 C C . GLU A 1 106 ? -1.346 -0.954 -23.526 1.00 76.19 106 GLU A C 1
ATOM 810 O O . GLU A 1 106 ? -2.517 -1.332 -23.460 1.00 76.19 106 GLU A O 1
ATOM 815 N N . ASN A 1 107 ? -0.521 -1.007 -22.472 1.00 78.44 107 ASN A N 1
ATOM 816 C CA . ASN A 1 107 ? -0.903 -1.550 -21.162 1.00 78.44 107 ASN A CA 1
ATOM 817 C C . ASN A 1 107 ? -1.894 -0.634 -20.420 1.00 78.44 107 ASN A C 1
ATOM 819 O O . ASN A 1 107 ? -2.631 -1.076 -19.545 1.00 78.44 107 ASN A O 1
ATOM 823 N N . GLY A 1 108 ? -1.964 0.642 -20.812 1.00 73.94 108 GLY A N 1
ATOM 824 C CA . GLY A 1 108 ? -2.849 1.645 -20.231 1.00 73.94 108 GLY A CA 1
ATOM 825 C C . GLY A 1 108 ? -2.277 2.293 -18.977 1.00 73.94 108 GLY A C 1
ATOM 826 O O . GLY A 1 108 ? -2.075 1.648 -17.960 1.00 73.94 108 GLY A O 1
ATOM 827 N N . TRP A 1 109 ? -2.087 3.611 -19.024 1.00 73.06 109 TRP A N 1
ATOM 828 C CA . TRP A 1 109 ? -1.543 4.365 -17.889 1.00 73.06 109 TRP A CA 1
ATOM 829 C C . TRP A 1 109 ? -2.606 5.139 -17.095 1.00 73.06 109 TRP A C 1
ATOM 831 O O . TRP A 1 109 ? -2.302 6.108 -16.410 1.00 73.06 109 TRP A O 1
ATOM 841 N N . GLY A 1 110 ? -3.881 4.770 -17.215 1.00 67.88 110 GLY A N 1
ATOM 842 C CA . GLY A 1 110 ? -4.976 5.321 -16.404 1.00 67.88 110 GLY A CA 1
ATOM 843 C C . GLY A 1 110 ? -5.469 6.736 -16.757 1.00 67.88 110 GLY A C 1
ATOM 844 O O . GLY A 1 110 ? -6.663 6.986 -16.625 1.00 67.88 110 GLY A O 1
ATOM 845 N N . SER A 1 111 ? -4.624 7.656 -17.247 1.00 69.81 111 SER A N 1
ATOM 846 C CA . SER A 1 111 ? -5.038 9.019 -17.642 1.00 69.81 111 SER A CA 1
ATOM 847 C C . SER A 1 111 ? -4.513 9.416 -19.032 1.00 69.81 111 SER A C 1
ATOM 849 O O . SER A 1 111 ? -3.352 9.173 -19.352 1.00 69.81 111 SER A O 1
ATOM 851 N N . GLY A 1 112 ? -5.353 10.023 -19.883 1.00 66.69 112 GLY A N 1
ATOM 852 C CA . GLY A 1 112 ? -5.022 10.293 -21.293 1.00 66.69 112 GLY A CA 1
ATOM 853 C C . GLY A 1 112 ? -6.225 10.762 -22.117 1.00 66.69 112 GLY A C 1
ATOM 854 O O . GLY A 1 112 ? -7.245 11.158 -21.547 1.00 66.69 112 GLY A O 1
ATOM 855 N N . GLY A 1 113 ? -6.097 10.782 -23.445 1.00 63.00 113 GLY A N 1
ATOM 856 C CA . GLY A 1 113 ? -7.239 10.939 -24.358 1.00 63.00 113 GLY A CA 1
ATOM 857 C C . GLY A 1 113 ? -8.192 9.735 -24.309 1.00 63.00 113 GLY A C 1
ATOM 858 O O . GLY A 1 113 ? -7.841 8.675 -23.800 1.00 63.00 113 GLY A O 1
ATOM 859 N N . THR A 1 114 ? -9.418 9.883 -24.809 1.00 64.94 114 THR A N 1
ATOM 860 C CA . THR A 1 114 ? -10.396 8.778 -24.848 1.00 64.94 114 THR A CA 1
ATOM 861 C C . THR A 1 114 ? -10.150 7.816 -26.009 1.00 64.94 114 THR A C 1
ATOM 863 O O . THR A 1 114 ? -10.451 6.630 -25.891 1.00 64.94 114 THR A O 1
ATOM 866 N N . ASP A 1 115 ? -9.581 8.307 -27.113 1.00 72.75 115 ASP A N 1
ATOM 867 C CA . ASP A 1 115 ? -9.229 7.488 -28.270 1.00 72.75 115 ASP A CA 1
ATOM 868 C C . ASP A 1 115 ? -7.779 7.001 -28.176 1.00 72.75 115 ASP A C 1
ATOM 870 O O . ASP A 1 115 ? -6.838 7.691 -28.559 1.00 72.75 115 ASP A O 1
ATOM 874 N N . ARG A 1 116 ? -7.609 5.779 -27.667 1.00 67.06 116 ARG A N 1
ATOM 875 C CA . ARG A 1 116 ? -6.306 5.100 -27.564 1.00 67.06 116 ARG A CA 1
ATOM 876 C C . ARG A 1 116 ? -5.706 4.722 -28.922 1.00 67.06 116 ARG A C 1
ATOM 878 O O . ARG A 1 116 ? -4.569 4.271 -28.959 1.00 67.06 116 ARG A O 1
ATOM 885 N N . LYS A 1 117 ? -6.476 4.829 -30.011 1.00 70.31 117 LYS A N 1
ATOM 886 C CA . LYS A 1 117 ? -6.043 4.493 -31.375 1.00 70.31 117 LYS A CA 1
ATOM 887 C C . LYS A 1 117 ? -5.630 5.726 -32.177 1.00 70.31 117 LYS A C 1
ATOM 889 O O . LYS A 1 117 ? -5.164 5.574 -33.305 1.00 70.31 117 LYS A O 1
ATOM 894 N N . ALA A 1 118 ? -5.813 6.925 -31.624 1.00 72.50 118 ALA A N 1
ATOM 895 C CA . ALA A 1 118 ? -5.367 8.151 -32.258 1.00 72.50 118 ALA A CA 1
ATOM 896 C C . ALA A 1 118 ? -3.837 8.143 -32.400 1.00 72.50 118 ALA A C 1
ATOM 898 O O . ALA A 1 118 ? -3.118 7.733 -31.489 1.00 72.50 118 ALA A O 1
ATOM 899 N N . ILE A 1 119 ? -3.339 8.605 -33.548 1.00 65.88 119 ILE A N 1
ATOM 900 C CA . ILE A 1 119 ? -1.900 8.623 -33.863 1.00 65.88 119 ILE A CA 1
ATOM 901 C C . ILE A 1 119 ? -1.093 9.522 -32.910 1.00 65.88 119 ILE A C 1
ATOM 903 O O . ILE A 1 119 ? 0.115 9.364 -32.772 1.00 65.88 119 ILE A O 1
ATOM 907 N N . ASP A 1 120 ? -1.772 10.456 -32.247 1.00 60.59 120 ASP A N 1
ATOM 908 C CA . ASP A 1 120 ? -1.252 11.402 -31.265 1.00 60.59 120 ASP A CA 1
ATOM 909 C C . ASP A 1 120 ? -1.714 11.083 -29.835 1.00 60.59 120 ASP A C 1
ATOM 911 O O . ASP A 1 120 ? -1.569 11.916 -28.932 1.00 60.59 120 ASP A O 1
ATOM 915 N N . TYR A 1 121 ? -2.260 9.882 -29.599 1.00 66.75 121 TYR A N 1
ATOM 916 C CA . TYR A 1 121 ? -2.598 9.462 -28.251 1.00 66.75 121 TYR A CA 1
ATOM 917 C C . TYR A 1 121 ? -1.338 9.465 -27.384 1.00 66.75 121 TYR A C 1
ATOM 919 O O . TYR A 1 121 ? -0.445 8.629 -27.509 1.00 66.75 121 TYR A O 1
ATOM 927 N N . THR A 1 122 ? -1.297 10.413 -26.456 1.00 60.38 122 THR A N 1
ATOM 928 C CA . THR A 1 122 ? -0.295 10.478 -25.402 1.00 60.38 122 THR A CA 1
ATOM 929 C C . THR A 1 122 ? -1.019 10.319 -24.070 1.00 60.38 122 THR A C 1
ATOM 931 O O . THR A 1 122 ? -1.890 11.131 -23.723 1.00 60.38 122 THR A O 1
ATOM 934 N N . PRO A 1 123 ? -0.725 9.259 -23.296 1.00 67.19 123 PRO A N 1
ATOM 935 C CA . PRO A 1 123 ? -1.133 9.233 -21.906 1.00 67.19 123 PRO A CA 1
ATOM 936 C C . PRO A 1 123 ? -0.602 10.486 -21.204 1.00 67.19 123 PRO A C 1
ATOM 938 O O . PRO A 1 123 ? 0.532 10.916 -21.431 1.00 67.19 123 PRO A O 1
ATOM 941 N N . ARG A 1 124 ? -1.418 11.094 -20.346 1.00 74.25 124 ARG A N 1
ATOM 942 C CA . ARG A 1 124 ? -1.020 12.312 -19.638 1.00 74.25 124 ARG A CA 1
ATOM 943 C C . ARG A 1 124 ? -0.191 11.942 -18.414 1.00 74.25 124 ARG A C 1
ATOM 945 O O . ARG A 1 124 ? -0.738 11.784 -17.326 1.00 74.25 124 ARG A O 1
ATOM 952 N N . LEU A 1 125 ? 1.125 11.815 -18.607 1.00 78.44 125 LEU A N 1
ATOM 953 C CA . LEU A 1 125 ? 2.089 11.783 -17.503 1.00 78.44 125 LEU A CA 1
ATOM 954 C C . LEU A 1 125 ? 1.876 13.002 -16.612 1.00 78.44 125 LEU A C 1
ATOM 956 O O . LEU A 1 125 ? 1.705 14.125 -17.099 1.00 78.44 125 LEU A O 1
ATOM 960 N N . ARG A 1 126 ? 1.852 12.774 -15.303 1.00 81.31 126 ARG A N 1
ATOM 961 C CA . ARG A 1 126 ? 1.538 13.821 -14.339 1.00 81.31 126 ARG A CA 1
ATOM 962 C C . ARG A 1 126 ? 2.431 13.685 -13.119 1.00 81.31 126 ARG A C 1
ATOM 964 O O . ARG A 1 126 ? 2.085 13.014 -12.158 1.00 81.31 126 ARG A O 1
ATOM 971 N N . ARG A 1 127 ? 3.534 14.436 -13.140 1.00 86.25 127 ARG A N 1
ATOM 972 C CA . ARG A 1 127 ? 4.477 14.495 -12.017 1.00 86.25 127 ARG A CA 1
ATOM 973 C C . ARG A 1 127 ? 3.844 14.996 -10.715 1.00 86.25 127 ARG A C 1
ATOM 975 O O . ARG A 1 127 ? 4.280 14.649 -9.627 1.00 86.25 127 ARG A O 1
ATOM 982 N N . ILE A 1 128 ? 2.838 15.863 -10.817 1.00 90.38 128 ILE A N 1
ATOM 983 C CA . ILE A 1 128 ? 2.153 16.457 -9.665 1.00 90.38 128 ILE A CA 1
ATOM 984 C C . ILE A 1 128 ? 0.694 16.048 -9.738 1.00 90.38 128 ILE A C 1
ATOM 986 O O . ILE A 1 128 ? -0.021 16.488 -10.638 1.00 90.38 128 ILE A O 1
ATOM 990 N N . HIS A 1 129 ? 0.246 15.203 -8.815 1.00 90.12 129 HIS A N 1
ATOM 991 C CA . HIS A 1 129 ? -1.131 14.713 -8.789 1.00 90.12 129 HIS A CA 1
ATOM 992 C C . HIS A 1 129 ? -2.128 15.867 -8.627 1.00 90.12 129 HIS A C 1
ATOM 994 O O . HIS A 1 129 ? -1.803 16.902 -8.042 1.00 90.12 129 HIS A O 1
ATOM 1000 N N . ARG A 1 130 ? -3.359 15.686 -9.125 1.00 87.94 130 ARG A N 1
ATOM 1001 C CA . ARG A 1 130 ? -4.450 16.658 -8.956 1.00 87.94 130 ARG A CA 1
ATOM 1002 C C . ARG A 1 130 ? -5.456 16.120 -7.940 1.00 87.94 130 ARG A C 1
ATOM 1004 O O . ARG A 1 130 ? -6.298 15.287 -8.272 1.00 87.94 130 ARG A O 1
ATOM 1011 N N . GLY A 1 131 ? -5.394 16.610 -6.706 1.00 88.75 131 GLY A N 1
ATOM 1012 C CA . GLY A 1 131 ? -6.183 16.071 -5.600 1.00 88.75 131 GLY A CA 1
ATOM 1013 C C . GLY A 1 131 ? -5.919 14.572 -5.419 1.00 88.75 131 GLY A C 1
ATOM 1014 O O . GLY A 1 131 ? -4.772 14.132 -5.392 1.00 88.75 131 GLY A O 1
ATOM 1015 N N . THR A 1 132 ? -6.977 13.771 -5.320 1.00 85.19 132 THR A N 1
ATOM 1016 C CA . THR A 1 132 ? -6.866 12.304 -5.238 1.00 85.19 132 THR A CA 1
ATOM 1017 C C . THR A 1 132 ? -6.627 11.638 -6.593 1.00 85.19 132 THR A C 1
ATOM 1019 O O . THR A 1 132 ? -6.259 10.465 -6.628 1.00 85.19 132 THR A O 1
ATOM 1022 N N . ALA A 1 133 ? -6.801 12.363 -7.705 1.00 76.88 133 ALA A N 1
ATOM 1023 C CA . ALA A 1 133 ? -6.512 11.849 -9.035 1.00 76.88 133 ALA A CA 1
ATOM 1024 C C . ALA A 1 133 ? -4.994 11.829 -9.260 1.00 76.88 133 ALA A C 1
ATOM 1026 O O . ALA A 1 133 ? -4.360 12.851 -9.554 1.00 76.88 133 ALA A O 1
ATOM 1027 N N . GLY A 1 134 ? -4.422 10.638 -9.099 1.00 73.44 134 GLY A N 1
ATOM 1028 C CA . GLY A 1 134 ? -3.092 10.318 -9.596 1.00 73.44 134 GLY A CA 1
ATOM 1029 C C . GLY A 1 134 ? -3.081 10.180 -11.118 1.00 73.44 134 GLY A C 1
ATOM 1030 O O . GLY A 1 134 ? -4.113 10.208 -11.788 1.00 73.44 134 GLY A O 1
ATOM 1031 N N . GLY A 1 135 ? -1.895 10.044 -11.679 1.00 68.94 135 GLY A N 1
ATOM 1032 C CA . GLY A 1 135 ? -1.686 9.807 -13.102 1.00 68.94 135 GLY A CA 1
ATOM 1033 C C . GLY A 1 135 ? -0.201 9.577 -13.304 1.00 68.94 135 GLY A C 1
ATOM 1034 O O . GLY A 1 135 ? 0.570 10.088 -12.500 1.00 68.94 135 GLY A O 1
ATOM 1035 N N . PRO A 1 136 ? 0.196 8.774 -14.295 1.00 78.75 136 PRO A N 1
ATOM 1036 C CA . PRO A 1 136 ? 1.463 8.056 -14.279 1.00 78.75 136 PRO A CA 1
ATOM 1037 C C . PRO A 1 136 ? 2.614 9.030 -14.005 1.00 78.75 136 PRO A C 1
ATOM 1039 O O . PRO A 1 136 ? 2.868 9.951 -14.783 1.00 78.75 136 PRO A O 1
ATOM 1042 N N . ASP A 1 137 ? 3.232 8.858 -12.837 1.00 83.06 137 ASP A N 1
ATOM 1043 C CA . ASP A 1 137 ? 4.394 9.626 -12.372 1.00 83.06 137 ASP A CA 1
ATOM 1044 C C . ASP A 1 137 ? 5.710 8.904 -12.747 1.00 83.06 137 ASP A C 1
ATOM 1046 O O . ASP A 1 137 ? 6.813 9.443 -12.701 1.00 83.06 137 ASP A O 1
ATOM 1050 N N . ALA A 1 138 ? 5.576 7.653 -13.187 1.00 86.31 138 ALA A N 1
ATOM 1051 C CA . ALA A 1 138 ? 6.644 6.767 -13.602 1.00 86.31 138 ALA A CA 1
ATOM 1052 C C . ALA A 1 138 ? 6.127 5.732 -14.614 1.00 86.31 138 ALA A C 1
ATOM 1054 O O . ALA A 1 138 ? 4.917 5.585 -14.804 1.00 86.31 138 ALA A O 1
ATOM 1055 N N . PHE A 1 139 ? 7.052 4.995 -15.233 1.00 86.06 139 PHE A N 1
ATOM 1056 C CA . PHE A 1 139 ? 6.750 3.919 -16.186 1.00 86.06 139 PHE A CA 1
ATOM 1057 C C . PHE A 1 139 ? 6.806 2.520 -15.565 1.00 86.06 139 PHE A C 1
ATOM 1059 O O . PHE A 1 139 ? 6.519 1.553 -16.252 1.00 86.06 139 PHE A O 1
ATOM 1066 N N . GLY A 1 140 ? 7.179 2.389 -14.294 1.00 89.06 140 GLY A N 1
ATOM 1067 C CA . GLY A 1 140 ? 7.271 1.107 -13.596 1.00 89.06 140 GLY A CA 1
ATOM 1068 C C . GLY A 1 140 ? 7.564 1.314 -12.116 1.00 89.06 140 GLY A C 1
ATOM 1069 O O . GLY A 1 140 ? 7.990 2.400 -11.711 1.00 89.06 140 GLY A O 1
ATOM 1070 N N . CYS A 1 141 ? 7.349 0.283 -11.303 1.00 91.69 141 CYS A N 1
ATOM 1071 C CA . CYS A 1 141 ? 7.521 0.360 -9.850 1.00 91.69 141 CYS A CA 1
ATOM 1072 C C . CYS A 1 141 ? 8.975 0.687 -9.479 1.00 91.69 141 CYS A C 1
ATOM 1074 O O . CYS A 1 141 ? 9.240 1.600 -8.688 1.00 91.69 141 CYS A O 1
ATOM 1076 N N . PHE A 1 142 ? 9.924 0.031 -10.154 1.00 92.31 142 PHE A N 1
ATOM 1077 C CA . PHE A 1 142 ? 11.354 0.259 -9.958 1.00 92.31 142 PHE A CA 1
ATOM 1078 C C . PHE A 1 142 ? 11.790 1.709 -10.222 1.00 92.31 142 PHE A C 1
ATOM 1080 O O . PHE A 1 142 ? 12.814 2.147 -9.713 1.00 92.31 142 PHE A O 1
ATOM 1087 N N . SER A 1 143 ? 11.023 2.505 -10.977 1.00 91.56 143 SER A N 1
ATOM 1088 C CA . SER A 1 143 ? 11.388 3.901 -11.262 1.00 91.56 143 SER A CA 1
ATOM 1089 C C . SER A 1 143 ? 11.447 4.776 -10.007 1.00 91.56 143 SER A C 1
ATOM 1091 O O . SER A 1 143 ? 12.156 5.781 -10.016 1.00 91.56 143 SER A O 1
ATOM 1093 N N . CYS A 1 144 ? 10.729 4.409 -8.941 1.00 92.81 144 CYS A N 1
ATOM 1094 C CA . CYS A 1 144 ? 10.781 5.083 -7.641 1.00 92.81 144 CYS A CA 1
ATOM 1095 C C . CYS A 1 144 ? 11.421 4.223 -6.544 1.00 92.81 144 CYS A C 1
ATOM 1097 O O . CYS A 1 144 ? 11.789 4.764 -5.507 1.00 92.81 144 CYS A O 1
ATOM 1099 N N . HIS A 1 145 ? 11.583 2.922 -6.776 1.00 94.50 145 HIS A N 1
ATOM 1100 C CA . HIS A 1 145 ? 12.069 1.952 -5.800 1.00 94.50 145 HIS A CA 1
ATOM 1101 C C . HIS A 1 145 ? 13.356 1.267 -6.298 1.00 94.50 145 HIS A C 1
ATOM 1103 O O . HIS A 1 145 ? 13.356 0.078 -6.613 1.00 94.50 145 HIS A O 1
ATOM 1109 N N . SER A 1 146 ? 14.444 2.038 -6.445 1.00 93.44 146 SER A N 1
ATOM 1110 C CA . SER A 1 146 ? 15.693 1.559 -7.077 1.00 93.44 146 SER A CA 1
ATOM 1111 C C . SER A 1 146 ? 17.001 1.923 -6.366 1.00 93.44 146 SER A C 1
ATOM 1113 O O . SER A 1 146 ? 18.091 1.539 -6.807 1.00 93.44 146 SER A O 1
ATOM 1115 N N . LYS A 1 147 ? 16.962 2.717 -5.292 1.00 93.31 147 LYS A N 1
ATOM 1116 C CA . LYS A 1 147 ? 18.182 3.133 -4.594 1.00 93.31 147 LYS A CA 1
ATOM 1117 C C . LYS A 1 147 ? 18.764 1.947 -3.830 1.00 93.31 147 LYS A C 1
ATOM 1119 O O . LYS A 1 147 ? 18.201 1.531 -2.821 1.00 93.31 147 LYS A O 1
ATOM 1124 N N . GLY A 1 148 ? 19.932 1.488 -4.274 1.00 89.38 148 GLY A N 1
ATOM 1125 C CA . GLY A 1 148 ? 20.591 0.294 -3.735 1.00 89.38 148 GLY A CA 1
ATOM 1126 C C . GLY A 1 148 ? 20.264 -0.994 -4.497 1.00 89.38 148 GLY A C 1
ATOM 1127 O O . GLY A 1 148 ? 20.679 -2.054 -4.051 1.00 89.38 148 GLY A O 1
ATOM 1128 N N . GLY A 1 149 ? 19.566 -0.900 -5.635 1.00 89.25 149 GLY A N 1
ATOM 1129 C CA . GLY A 1 149 ? 19.060 -2.042 -6.400 1.00 89.25 149 GLY A CA 1
ATOM 1130 C C . GLY A 1 149 ? 17.539 -1.985 -6.536 1.00 89.25 149 GLY A C 1
ATOM 1131 O O . GLY A 1 149 ? 16.906 -1.086 -5.977 1.00 89.25 149 GLY A O 1
ATOM 1132 N N . LEU A 1 150 ? 16.962 -2.929 -7.286 1.00 88.94 150 LEU A N 1
ATOM 1133 C CA . LEU A 1 150 ? 15.508 -3.134 -7.314 1.00 88.94 150 LEU A CA 1
ATOM 1134 C C . LEU A 1 150 ? 14.983 -3.340 -5.881 1.00 88.94 150 LEU A C 1
ATOM 1136 O O . LEU A 1 150 ? 15.737 -3.740 -4.996 1.00 88.94 150 LEU A O 1
ATOM 1140 N N . ASP A 1 151 ? 13.730 -2.959 -5.632 1.00 92.56 151 ASP A N 1
ATOM 1141 C CA . ASP A 1 151 ? 13.109 -2.892 -4.296 1.00 92.56 151 ASP A CA 1
ATOM 1142 C C . ASP A 1 151 ? 13.748 -1.897 -3.315 1.00 92.56 151 ASP A C 1
ATOM 1144 O O . ASP A 1 151 ? 13.378 -1.827 -2.136 1.00 92.56 151 ASP A O 1
ATOM 1148 N N . GLY A 1 152 ? 14.697 -1.091 -3.790 1.00 94.56 152 GLY A N 1
ATOM 1149 C CA . GLY A 1 152 ? 15.347 -0.044 -3.021 1.00 94.56 152 GLY A CA 1
ATOM 1150 C C . GLY A 1 152 ? 14.425 1.130 -2.695 1.00 94.56 152 GLY A C 1
ATOM 1151 O O . GLY A 1 152 ? 13.270 1.204 -3.110 1.00 94.56 152 GLY A O 1
ATOM 1152 N N . ALA A 1 153 ? 14.948 2.095 -1.943 1.00 94.88 153 ALA A N 1
ATOM 1153 C CA . ALA A 1 153 ? 14.227 3.340 -1.675 1.00 94.88 153 ALA A CA 1
ATOM 1154 C C . ALA A 1 153 ? 14.245 4.284 -2.892 1.00 94.88 153 ALA A C 1
ATOM 1156 O O . ALA A 1 153 ? 14.963 4.068 -3.869 1.00 94.88 153 ALA A O 1
ATOM 1157 N N . GLY A 1 154 ? 13.502 5.382 -2.818 1.00 94.12 154 GLY A N 1
ATOM 1158 C CA . GLY A 1 154 ? 13.607 6.477 -3.775 1.00 94.12 154 GLY A CA 1
ATOM 1159 C C . GLY A 1 154 ? 14.729 7.449 -3.422 1.00 94.12 154 GLY A C 1
ATOM 1160 O O . GLY A 1 154 ? 15.050 7.702 -2.260 1.00 94.12 154 GLY A O 1
ATOM 1161 N N . THR A 1 155 ? 15.310 8.083 -4.430 1.00 92.44 155 THR A N 1
ATOM 1162 C CA . THR A 1 155 ? 16.103 9.307 -4.264 1.00 92.44 155 THR A CA 1
ATOM 1163 C C . THR A 1 155 ? 15.188 10.534 -4.188 1.00 92.44 155 THR A C 1
ATOM 1165 O O . THR A 1 155 ? 14.001 10.468 -4.501 1.00 92.44 155 THR A O 1
ATOM 1168 N N . GLN A 1 156 ? 15.731 11.694 -3.806 1.00 90.19 156 GLN A N 1
ATOM 1169 C CA . GLN A 1 156 ? 14.945 12.931 -3.718 1.00 90.19 156 GLN A CA 1
ATOM 1170 C C . GLN A 1 156 ? 14.314 13.335 -5.065 1.00 90.19 156 GLN A C 1
ATOM 1172 O O . GLN A 1 156 ? 13.201 13.860 -5.095 1.00 90.19 156 GLN A O 1
ATOM 1177 N N . SER A 1 157 ? 14.989 13.062 -6.187 1.00 90.12 157 SER A N 1
ATOM 1178 C CA . SER A 1 157 ? 14.465 13.328 -7.533 1.00 90.12 157 SER A CA 1
ATOM 1179 C C . SER A 1 157 ? 13.347 12.367 -7.949 1.00 90.12 157 SER A C 1
ATOM 1181 O O . SER A 1 157 ? 12.646 12.648 -8.921 1.00 90.12 157 SER A O 1
ATOM 1183 N N . GLN A 1 158 ? 13.135 11.280 -7.203 1.00 91.81 158 GLN A N 1
ATOM 1184 C CA . GLN A 1 158 ? 12.072 10.289 -7.399 1.00 91.81 158 GLN A CA 1
ATOM 1185 C C . GLN A 1 158 ? 10.901 10.478 -6.420 1.00 91.81 158 GLN A C 1
ATOM 1187 O O . GLN A 1 158 ? 10.001 9.645 -6.383 1.00 91.81 158 GLN A O 1
ATOM 1192 N N . ASN A 1 159 ? 10.886 11.561 -5.629 1.00 92.62 159 ASN A N 1
ATOM 1193 C CA . ASN A 1 159 ? 9.764 11.855 -4.737 1.00 92.62 159 ASN A CA 1
ATOM 1194 C C . ASN A 1 159 ? 8.458 12.020 -5.526 1.00 92.62 159 ASN A C 1
ATOM 1196 O O . ASN A 1 159 ? 8.424 12.760 -6.519 1.00 92.62 159 ASN A O 1
ATOM 1200 N N . ALA A 1 160 ? 7.399 11.392 -5.019 1.00 91.19 160 ALA A N 1
ATOM 1201 C CA . ALA A 1 160 ? 6.039 11.555 -5.505 1.00 91.19 160 ALA A CA 1
ATOM 1202 C C . ALA A 1 160 ? 5.442 12.856 -4.958 1.00 91.19 160 ALA A C 1
ATOM 1204 O O . ALA A 1 160 ? 5.682 13.220 -3.802 1.00 91.19 160 ALA A O 1
ATOM 1205 N N . PHE A 1 161 ? 4.648 13.544 -5.776 1.00 92.81 161 PHE A N 1
ATOM 1206 C CA . PHE A 1 161 ? 3.938 14.766 -5.389 1.00 92.81 161 PHE A CA 1
ATOM 1207 C C . PHE A 1 161 ? 2.432 14.506 -5.397 1.00 92.81 161 PHE A C 1
ATOM 1209 O O . PHE A 1 161 ? 1.745 14.671 -6.407 1.00 92.81 161 PHE A O 1
ATOM 1216 N N . LEU A 1 162 ? 1.926 14.070 -4.248 1.00 91.56 162 LEU A N 1
ATOM 1217 C CA . LEU A 1 162 ? 0.548 13.632 -4.056 1.00 91.56 162 LEU A CA 1
ATOM 1218 C C . LEU A 1 162 ? -0.360 14.821 -3.712 1.00 91.56 162 LEU A C 1
ATOM 1220 O O . LEU A 1 162 ? 0.106 15.855 -3.245 1.00 91.56 162 LEU A O 1
ATOM 1224 N N . ARG A 1 163 ? -1.680 14.681 -3.900 1.00 91.56 163 ARG A N 1
ATOM 1225 C CA . ARG A 1 163 ? -2.690 15.644 -3.404 1.00 91.56 163 ARG A CA 1
ATOM 1226 C C . ARG A 1 163 ? -2.461 17.114 -3.814 1.00 91.56 163 ARG A C 1
ATOM 1228 O O . ARG A 1 163 ? -2.895 18.014 -3.105 1.00 91.56 163 ARG A O 1
ATOM 1235 N N . GLY A 1 164 ? -1.812 17.354 -4.955 1.00 92.00 164 GLY A N 1
ATOM 1236 C CA . GLY A 1 164 ? -1.476 18.692 -5.450 1.00 92.00 164 GLY A CA 1
ATOM 1237 C C . GLY A 1 164 ? -2.555 19.344 -6.324 1.00 92.00 164 GLY A C 1
ATOM 1238 O O . GLY A 1 164 ? -3.670 18.840 -6.474 1.00 92.00 164 GLY A O 1
ATOM 1239 N N . ASP A 1 165 ? -2.205 20.477 -6.942 1.00 90.81 165 ASP A N 1
ATOM 1240 C CA . ASP A 1 165 ? -3.060 21.225 -7.884 1.00 90.81 165 ASP A CA 1
ATOM 1241 C C . ASP A 1 165 ? -2.931 20.746 -9.347 1.00 90.81 165 ASP A C 1
ATOM 1243 O O . ASP A 1 165 ? -3.730 21.115 -10.218 1.00 90.81 165 ASP A O 1
ATOM 1247 N N . GLY A 1 166 ? -1.971 19.858 -9.608 1.00 88.69 166 GLY A N 1
ATOM 1248 C CA . GLY A 1 166 ? -1.624 19.372 -10.938 1.00 88.69 166 GLY A CA 1
ATOM 1249 C C . GLY A 1 166 ? -0.457 20.105 -11.602 1.00 88.69 166 GLY A C 1
ATOM 1250 O O . GLY A 1 166 ? -0.038 19.662 -12.668 1.00 88.69 166 GLY A O 1
ATOM 1251 N N . GLU A 1 167 ? 0.047 21.186 -10.998 1.00 88.31 167 GLU A N 1
ATOM 1252 C CA . GLU A 1 167 ? 0.928 22.160 -11.658 1.00 88.31 167 GLU A CA 1
ATOM 1253 C C . GLU A 1 167 ? 2.191 22.480 -10.845 1.00 88.31 167 GLU A C 1
ATOM 1255 O O . GLU A 1 167 ? 3.281 22.569 -11.409 1.00 88.31 167 GLU A O 1
ATOM 1260 N N . ARG A 1 168 ? 2.079 22.664 -9.520 1.00 91.62 168 ARG A N 1
ATOM 1261 C CA . ARG A 1 168 ? 3.190 23.128 -8.667 1.00 91.62 168 ARG A CA 1
ATOM 1262 C C . ARG A 1 168 ? 3.511 22.148 -7.547 1.00 91.62 168 ARG A C 1
ATOM 1264 O O . ARG A 1 168 ? 2.643 21.746 -6.779 1.00 91.62 168 ARG A O 1
ATOM 1271 N N . THR A 1 169 ? 4.797 21.848 -7.387 1.00 92.06 169 THR A N 1
ATOM 1272 C CA . THR A 1 169 ? 5.295 20.954 -6.330 1.00 92.06 169 THR A CA 1
ATOM 1273 C C . THR A 1 169 ? 5.074 21.517 -4.928 1.00 92.06 169 THR A C 1
ATOM 1275 O O . THR A 1 169 ? 4.770 20.761 -4.015 1.00 92.06 169 THR A O 1
ATOM 1278 N N . GLY A 1 170 ? 5.175 22.840 -4.750 1.00 93.12 170 GLY A N 1
ATOM 1279 C CA . GLY A 1 170 ? 5.060 23.485 -3.436 1.00 93.12 170 GLY A CA 1
ATOM 1280 C C . GLY A 1 170 ? 3.678 23.380 -2.779 1.00 93.12 170 GLY A C 1
ATOM 1281 O O . GLY A 1 170 ? 3.567 23.610 -1.582 1.00 93.12 170 GLY A O 1
ATOM 1282 N N . GLY A 1 171 ? 2.635 23.044 -3.546 1.00 89.50 171 GLY A N 1
ATOM 1283 C CA . GLY A 1 171 ? 1.285 22.792 -3.029 1.00 89.50 171 GLY A CA 1
ATOM 1284 C C . GLY A 1 171 ? 0.943 21.308 -2.884 1.00 89.50 171 GLY A C 1
ATOM 1285 O O . GLY A 1 171 ? -0.208 20.989 -2.601 1.00 89.50 171 GLY A O 1
ATOM 1286 N N . ALA A 1 172 ? 1.899 20.411 -3.129 1.00 93.81 172 ALA A N 1
ATOM 1287 C CA . ALA A 1 172 ? 1.690 18.972 -3.101 1.00 93.81 172 ALA A CA 1
ATOM 1288 C C . ALA A 1 172 ? 2.291 18.335 -1.839 1.00 93.81 172 ALA A C 1
ATOM 1290 O O . ALA A 1 172 ? 3.295 18.793 -1.296 1.00 93.81 172 ALA A O 1
ATOM 1291 N N . ASP A 1 173 ? 1.684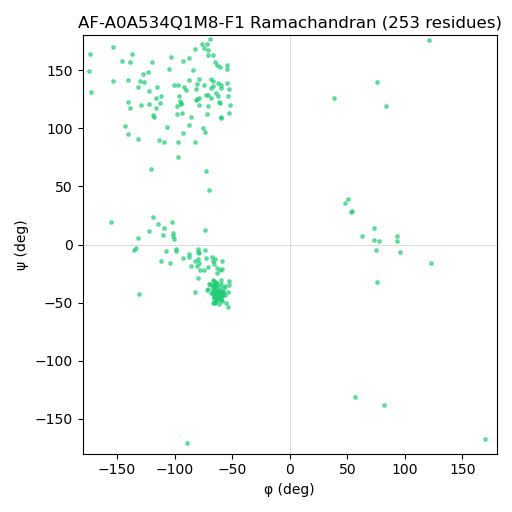 17.235 -1.408 1.00 93.31 173 ASP A N 1
ATOM 1292 C CA . ASP A 1 173 ? 2.197 16.339 -0.376 1.00 93.31 173 ASP A CA 1
ATOM 1293 C C . ASP A 1 173 ? 3.360 15.532 -0.970 1.00 93.31 173 ASP A C 1
ATOM 1295 O O . ASP A 1 173 ? 3.165 14.565 -1.715 1.00 93.31 173 ASP A O 1
ATOM 1299 N N . GLN A 1 174 ? 4.582 16.002 -0.717 1.00 93.88 174 GLN A N 1
ATOM 1300 C CA . GLN A 1 174 ? 5.796 15.378 -1.224 1.00 93.88 174 GLN A CA 1
ATOM 1301 C C . GLN A 1 174 ? 6.197 14.188 -0.350 1.00 93.88 174 GLN A C 1
ATOM 1303 O O . GLN A 1 174 ? 6.467 14.351 0.840 1.00 93.88 174 GLN A O 1
ATOM 1308 N N . ARG A 1 175 ? 6.339 13.007 -0.960 1.00 92.12 175 ARG A N 1
ATOM 1309 C CA . ARG A 1 175 ? 6.762 11.786 -0.260 1.00 92.12 175 ARG A CA 1
ATOM 1310 C C . ARG A 1 175 ? 7.897 11.082 -0.978 1.00 92.12 175 ARG A C 1
ATOM 1312 O O . ARG A 1 175 ? 7.929 11.012 -2.205 1.00 92.12 175 ARG A O 1
ATOM 1319 N N . ASN A 1 176 ? 8.831 10.560 -0.193 1.00 93.06 176 ASN A N 1
ATOM 1320 C CA . ASN A 1 176 ? 9.889 9.695 -0.689 1.00 93.06 176 ASN A CA 1
ATOM 1321 C C . ASN A 1 176 ? 9.433 8.237 -0.597 1.00 93.06 176 ASN A C 1
ATOM 1323 O O . ASN A 1 176 ? 8.857 7.832 0.412 1.00 93.06 176 ASN A O 1
ATOM 1327 N N . ALA A 1 177 ? 9.674 7.470 -1.657 1.00 93.06 177 ALA A N 1
ATOM 1328 C CA . ALA A 1 177 ? 9.353 6.053 -1.688 1.00 93.06 177 ALA A CA 1
ATOM 1329 C C . ALA A 1 177 ? 10.277 5.281 -0.719 1.00 93.06 177 ALA A C 1
ATOM 1331 O O . ALA A 1 177 ? 11.500 5.420 -0.826 1.00 93.06 177 ALA A O 1
ATOM 1332 N N . PRO A 1 178 ? 9.743 4.484 0.225 1.00 93.31 178 PRO A N 1
ATOM 1333 C CA . PRO A 1 178 ? 10.572 3.639 1.080 1.00 93.31 178 PRO A CA 1
ATOM 1334 C C . PRO A 1 178 ? 11.173 2.478 0.275 1.00 93.31 178 PRO A C 1
ATOM 1336 O O . PRO A 1 178 ? 10.740 2.194 -0.841 1.00 93.31 178 PRO A O 1
ATOM 1339 N N . HIS A 1 179 ? 12.155 1.777 0.844 1.00 93.69 179 HIS A N 1
ATOM 1340 C CA . HIS A 1 179 ? 12.523 0.456 0.322 1.00 93.69 179 HIS A CA 1
ATOM 1341 C C . HIS A 1 179 ? 11.361 -0.524 0.518 1.00 93.69 179 HIS A C 1
ATOM 1343 O O . HIS A 1 179 ? 10.543 -0.322 1.410 1.00 93.69 179 HIS A O 1
ATOM 1349 N N . LEU A 1 180 ? 11.300 -1.595 -0.270 1.00 93.50 180 LEU A N 1
ATOM 1350 C CA . LEU A 1 180 ? 10.255 -2.623 -0.169 1.00 93.50 180 LEU A CA 1
ATOM 1351 C C . LEU A 1 180 ? 10.736 -3.913 0.500 1.00 93.50 180 LEU A C 1
ATOM 1353 O O . LEU A 1 180 ? 9.918 -4.704 0.977 1.00 93.50 180 LEU A O 1
ATOM 1357 N N . LEU A 1 181 ? 12.055 -4.092 0.609 1.00 90.88 181 LEU A N 1
ATOM 1358 C CA . LEU A 1 181 ? 12.675 -5.247 1.259 1.00 90.88 181 LEU A CA 1
ATOM 1359 C C . LEU A 1 181 ? 12.108 -5.459 2.671 1.00 90.88 181 LEU A C 1
ATOM 1361 O O . LEU A 1 181 ? 12.187 -4.575 3.524 1.00 90.88 181 LEU A O 1
ATOM 1365 N N . GLY A 1 182 ? 11.511 -6.630 2.906 1.00 90.56 182 GLY A N 1
ATOM 1366 C CA . GLY A 1 182 ? 10.960 -7.015 4.209 1.00 90.56 182 GLY A CA 1
ATOM 1367 C C . GLY A 1 182 ? 9.661 -6.309 4.627 1.00 90.56 182 GLY A C 1
ATOM 1368 O O . GLY A 1 182 ? 9.175 -6.563 5.728 1.00 90.56 182 GLY A O 1
ATOM 1369 N N . LEU A 1 183 ? 9.053 -5.465 3.782 1.00 93.75 183 LEU A N 1
ATOM 1370 C CA . LEU A 1 183 ? 7.826 -4.741 4.150 1.00 93.75 183 LEU A CA 1
ATOM 1371 C C . LEU A 1 183 ? 6.550 -5.596 4.091 1.00 93.75 183 LEU A C 1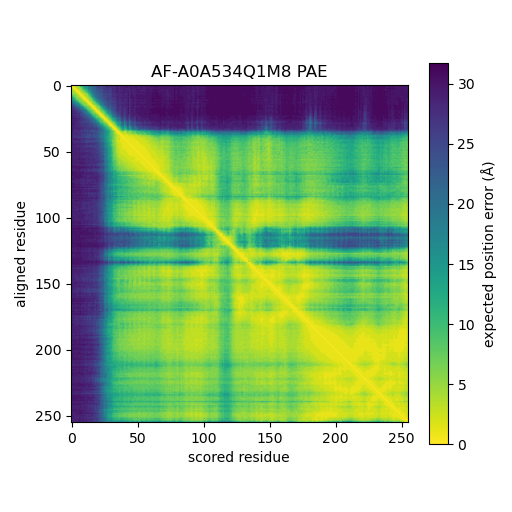
ATOM 1373 O O . LEU A 1 183 ? 5.565 -5.273 4.757 1.00 93.75 183 LEU A O 1
ATOM 1377 N N . GLY A 1 184 ? 6.555 -6.698 3.336 1.00 92.00 184 GLY A N 1
ATOM 1378 C CA . GLY A 1 184 ? 5.396 -7.589 3.183 1.00 92.00 184 GLY A CA 1
ATOM 1379 C C . GLY A 1 184 ? 4.814 -8.082 4.519 1.00 92.00 184 GLY A C 1
ATOM 1380 O O . GLY A 1 184 ? 3.627 -7.868 4.774 1.00 92.00 184 GLY A O 1
ATOM 1381 N N . PRO A 1 185 ? 5.621 -8.676 5.419 1.00 94.44 185 PRO A N 1
ATOM 1382 C CA . PRO A 1 185 ? 5.165 -9.078 6.750 1.00 94.44 185 PRO A CA 1
ATOM 1383 C C . PRO A 1 185 ? 4.588 -7.930 7.589 1.00 94.44 185 PRO A C 1
ATOM 1385 O O . PRO A 1 185 ? 3.584 -8.125 8.272 1.00 94.44 185 PRO A O 1
ATOM 1388 N N . ILE A 1 186 ? 5.162 -6.724 7.499 1.00 95.88 186 ILE A N 1
ATOM 1389 C CA . ILE A 1 186 ? 4.660 -5.534 8.207 1.00 95.88 186 ILE A CA 1
ATOM 1390 C C . ILE A 1 186 ? 3.265 -5.159 7.687 1.00 95.88 186 ILE A C 1
ATOM 1392 O O . ILE A 1 186 ? 2.351 -4.915 8.475 1.00 95.88 186 ILE A O 1
ATOM 1396 N N . ALA A 1 187 ? 3.073 -5.170 6.365 1.00 95.25 187 ALA A N 1
ATOM 1397 C CA . ALA A 1 187 ? 1.775 -4.914 5.748 1.00 95.25 187 ALA A CA 1
ATOM 1398 C C . ALA A 1 187 ? 0.728 -5.975 6.135 1.00 95.25 187 ALA A C 1
ATOM 1400 O O . ALA A 1 187 ? -0.421 -5.639 6.426 1.00 95.25 187 ALA A O 1
ATOM 1401 N N . CYS A 1 188 ? 1.116 -7.254 6.174 1.00 96.44 188 CYS A N 1
ATOM 1402 C CA . CYS A 1 188 ? 0.246 -8.342 6.625 1.00 96.44 188 CYS A CA 1
ATOM 1403 C C . CYS A 1 188 ? -0.177 -8.169 8.088 1.00 96.44 188 CYS A C 1
ATOM 1405 O O . CYS A 1 188 ? -1.367 -8.278 8.382 1.00 96.44 188 CYS A O 1
ATOM 1407 N N . LEU A 1 189 ? 0.763 -7.833 8.976 1.00 97.69 189 LEU A N 1
ATOM 1408 C CA . LEU A 1 189 ? 0.479 -7.578 10.387 1.00 97.69 189 LEU A CA 1
ATOM 1409 C C . LEU A 1 189 ? -0.481 -6.395 10.562 1.00 97.69 189 LEU A C 1
ATOM 1411 O O . LEU A 1 189 ? -1.459 -6.500 11.296 1.00 97.69 189 LEU A O 1
ATOM 1415 N N . ALA A 1 190 ? -0.259 -5.294 9.840 1.00 97.88 190 ALA A N 1
ATOM 1416 C CA . ALA A 1 190 ? -1.151 -4.140 9.885 1.00 97.88 190 ALA A CA 1
ATOM 1417 C C . ALA A 1 190 ? -2.578 -4.485 9.428 1.00 97.88 190 ALA A C 1
ATOM 1419 O O . ALA A 1 190 ? -3.547 -4.042 10.046 1.00 97.88 190 ALA A O 1
ATOM 1420 N N . ARG A 1 191 ? -2.729 -5.309 8.382 1.00 98.06 191 ARG A N 1
ATOM 1421 C CA . ARG A 1 191 ? -4.042 -5.788 7.915 1.00 98.06 191 ARG A CA 1
ATOM 1422 C C . ARG A 1 191 ? -4.737 -6.668 8.949 1.00 98.06 191 ARG A C 1
ATOM 1424 O O . ARG A 1 191 ? -5.932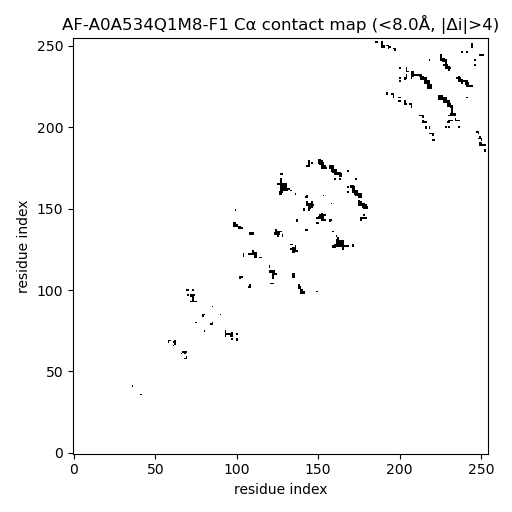 -6.501 9.171 1.00 98.06 191 ARG A O 1
ATOM 1431 N N . GLU A 1 192 ? -4.000 -7.584 9.570 1.00 98.50 192 GLU A N 1
ATOM 1432 C CA . GLU A 1 192 ? -4.520 -8.447 10.632 1.00 98.50 192 GLU A CA 1
ATOM 1433 C C . GLU A 1 192 ? -4.999 -7.615 11.827 1.00 98.50 192 GLU A C 1
ATOM 1435 O O . GLU A 1 192 ? -6.152 -7.727 12.240 1.00 98.50 192 GLU A O 1
ATOM 1440 N N . MET A 1 193 ? -4.153 -6.706 12.314 1.00 98.62 193 MET A N 1
ATOM 1441 C CA . MET A 1 193 ? -4.485 -5.789 13.402 1.00 98.62 193 MET A CA 1
ATOM 1442 C C . MET A 1 193 ? -5.697 -4.906 13.068 1.00 98.62 193 MET A C 1
ATOM 1444 O O . MET A 1 193 ? -6.583 -4.740 13.902 1.00 98.62 193 MET A O 1
ATOM 1448 N N . SER A 1 194 ? -5.787 -4.385 11.839 1.00 98.62 194 SER A N 1
ATOM 1449 C CA . SER A 1 194 ? -6.940 -3.586 11.391 1.00 98.62 194 SER A CA 1
ATOM 1450 C C . SER A 1 194 ? -8.237 -4.396 11.434 1.00 98.62 194 SER A C 1
ATOM 1452 O O . SER A 1 194 ? -9.245 -3.930 11.963 1.00 98.62 194 SER A O 1
ATOM 1454 N N . ALA A 1 195 ? -8.211 -5.635 10.932 1.00 98.69 195 ALA A N 1
ATOM 1455 C CA . ALA A 1 195 ? -9.373 -6.518 10.961 1.00 98.69 195 ALA A CA 1
ATOM 1456 C C . ALA A 1 195 ? -9.806 -6.847 12.401 1.00 98.69 195 ALA A C 1
ATOM 1458 O O . ALA A 1 195 ? -11.001 -6.849 12.701 1.00 98.69 195 ALA A O 1
ATOM 1459 N N . GLU A 1 196 ? -8.853 -7.071 13.310 1.00 98.75 196 GLU A N 1
ATOM 1460 C CA . GLU A 1 196 ? -9.133 -7.299 14.732 1.00 98.75 196 GLU A CA 1
ATOM 1461 C C . GLU A 1 196 ? -9.774 -6.074 15.407 1.00 98.75 196 GLU A C 1
ATOM 1463 O O . GLU A 1 196 ? -10.733 -6.223 16.171 1.00 98.75 196 GLU A O 1
ATOM 1468 N N . LEU A 1 197 ? -9.288 -4.862 15.120 1.00 98.75 197 LEU A N 1
ATOM 1469 C CA . LEU A 1 197 ? -9.854 -3.616 15.651 1.00 98.75 197 LEU A CA 1
ATOM 1470 C C . LEU A 1 197 ? -11.274 -3.368 15.126 1.00 98.75 197 LEU A C 1
ATOM 1472 O O . LEU A 1 197 ? -12.185 -3.053 15.894 1.00 98.75 197 LEU A O 1
ATOM 1476 N N . GLN A 1 198 ? -11.488 -3.569 13.828 1.00 98.62 198 GLN A N 1
ATOM 1477 C CA . GLN A 1 198 ? -12.803 -3.436 13.200 1.00 98.62 198 GLN A CA 1
ATOM 1478 C C . GLN A 1 198 ? -13.798 -4.472 13.743 1.00 98.62 198 GLN A C 1
ATOM 1480 O O . GLN A 1 198 ? -14.961 -4.143 13.985 1.00 98.62 198 GLN A O 1
ATOM 1485 N N . ALA A 1 199 ? -13.347 -5.702 14.013 1.00 98.69 199 ALA A N 1
ATOM 1486 C CA . ALA A 1 199 ? -14.165 -6.730 14.650 1.00 98.69 199 ALA A CA 1
ATOM 1487 C C . ALA A 1 199 ? -14.550 -6.358 16.094 1.00 98.69 199 ALA A C 1
ATOM 1489 O O . ALA A 1 199 ? -15.697 -6.568 16.490 1.00 98.69 199 ALA A O 1
ATOM 1490 N N . GLN A 1 200 ? -13.639 -5.756 16.870 1.00 98.62 200 GLN A N 1
ATOM 1491 C CA . GLN A 1 200 ? -13.951 -5.235 18.209 1.00 98.62 200 GLN A CA 1
ATOM 1492 C C . GLN A 1 200 ? -15.005 -4.128 18.156 1.00 98.62 200 GLN A C 1
ATOM 1494 O O . GLN A 1 200 ? -15.942 -4.141 18.957 1.00 98.62 200 GLN A O 1
ATOM 1499 N N . ALA A 1 201 ? -14.897 -3.216 17.188 1.00 98.44 201 ALA A N 1
ATOM 1500 C CA . ALA A 1 201 ? -15.879 -2.157 16.986 1.00 98.44 201 ALA A CA 1
ATOM 1501 C C . ALA A 1 201 ? -17.258 -2.689 16.590 1.00 98.44 201 ALA A C 1
ATOM 1503 O O . ALA A 1 201 ? -18.267 -2.298 17.181 1.00 98.44 201 ALA A O 1
ATOM 1504 N N . ALA A 1 202 ? -17.307 -3.640 15.656 1.00 98.44 202 ALA A N 1
ATOM 1505 C CA . ALA A 1 202 ? -18.544 -4.325 15.303 1.00 98.44 202 ALA A CA 1
ATOM 1506 C C . ALA A 1 202 ? -19.148 -5.050 16.518 1.00 98.44 202 ALA A C 1
ATOM 1508 O O . ALA A 1 202 ? -20.340 -4.918 16.782 1.00 98.44 202 ALA A O 1
ATOM 1509 N N . GLY A 1 203 ? -18.327 -5.753 17.304 1.00 98.31 203 GLY A N 1
ATOM 1510 C CA . GLY A 1 203 ? -18.768 -6.440 18.516 1.00 98.31 203 GLY A CA 1
ATOM 1511 C C . GLY A 1 203 ? -19.330 -5.494 19.581 1.00 98.31 203 GLY A C 1
ATOM 1512 O O . GLY A 1 203 ? -20.365 -5.795 20.170 1.00 98.31 203 GLY A O 1
ATOM 1513 N N . ALA A 1 204 ? -18.693 -4.342 19.809 1.00 98.31 204 ALA A N 1
ATOM 1514 C CA . ALA A 1 204 ? -19.194 -3.319 20.729 1.00 98.31 204 ALA A CA 1
ATOM 1515 C C . ALA A 1 204 ? -20.559 -2.779 20.285 1.00 98.31 204 ALA A C 1
ATOM 1517 O O . ALA A 1 204 ? -21.478 -2.687 21.097 1.00 98.31 204 ALA A O 1
ATOM 1518 N N . ARG A 1 205 ? -20.711 -2.510 18.982 1.00 98.38 205 ARG A N 1
ATOM 1519 C CA . ARG A 1 205 ? -21.973 -2.063 18.387 1.00 98.38 205 ARG A CA 1
ATOM 1520 C C . ARG A 1 205 ? -23.103 -3.069 18.586 1.00 98.38 205 ARG A C 1
ATOM 1522 O O . ARG A 1 205 ? -24.199 -2.684 18.980 1.00 98.38 205 ARG A O 1
ATOM 1529 N N . GLU A 1 206 ? -22.857 -4.347 18.309 1.00 98.44 206 GLU A N 1
ATOM 1530 C CA . GLU A 1 206 ? -23.899 -5.368 18.457 1.00 98.44 206 GLU A CA 1
ATOM 1531 C C . GLU A 1 206 ? -24.265 -5.611 19.931 1.00 98.44 206 GLU A C 1
ATOM 1533 O O . GLU A 1 206 ? -25.441 -5.813 20.233 1.00 98.44 206 GLU A O 1
ATOM 1538 N N . ARG A 1 207 ? -23.309 -5.502 20.868 1.00 98.00 207 ARG A N 1
ATOM 1539 C CA . ARG A 1 207 ? -23.614 -5.554 22.309 1.00 98.00 207 ARG A CA 1
ATOM 1540 C C . ARG A 1 207 ? -24.448 -4.367 22.775 1.00 98.00 207 ARG A C 1
ATOM 1542 O O . ARG A 1 207 ? -25.453 -4.589 23.435 1.00 98.00 207 ARG A O 1
ATOM 1549 N N . ALA A 1 208 ? -24.105 -3.140 22.380 1.00 98.38 208 ALA A N 1
ATOM 1550 C CA . ALA A 1 208 ? -24.882 -1.956 22.759 1.00 98.38 208 ALA A CA 1
ATOM 1551 C C . ALA A 1 208 ? -26.345 -2.049 22.299 1.00 98.38 208 ALA A C 1
ATOM 1553 O O . ALA A 1 208 ? -27.266 -1.748 23.059 1.00 98.38 208 ALA A O 1
ATOM 1554 N N . LYS A 1 209 ? -26.572 -2.550 21.077 1.00 98.06 209 LYS A N 1
ATOM 1555 C CA . LYS A 1 209 ? -27.920 -2.820 20.555 1.00 98.06 209 LYS A CA 1
ATOM 1556 C C . LYS A 1 209 ? -28.656 -3.901 21.345 1.00 98.06 209 LYS A C 1
ATOM 1558 O O . LYS A 1 209 ? -29.840 -3.746 21.623 1.00 98.06 209 LYS A O 1
ATOM 1563 N N . ALA A 1 210 ? -27.978 -5.002 21.670 1.00 97.69 210 ALA A N 1
ATOM 1564 C CA . ALA A 1 210 ? -28.586 -6.129 22.375 1.00 97.69 210 ALA A CA 1
ATOM 1565 C C . ALA A 1 210 ? -28.902 -5.806 23.845 1.00 97.69 210 ALA A C 1
ATOM 1567 O O . ALA A 1 210 ? -29.935 -6.225 24.362 1.00 97.69 210 ALA A O 1
ATOM 1568 N N . GLU A 1 211 ? -28.019 -5.063 24.508 1.00 96.62 211 GLU A N 1
ATOM 1569 C CA . GLU A 1 211 ? -28.117 -4.710 25.927 1.00 96.62 211 GLU A CA 1
ATOM 1570 C C . GLU A 1 211 ? -28.979 -3.454 26.157 1.00 96.62 211 GLU A C 1
ATOM 1572 O O . GLU A 1 211 ? -29.474 -3.230 27.261 1.00 96.62 211 GLU A O 1
ATOM 1577 N N . GLY A 1 212 ? -29.200 -2.644 25.116 1.00 97.38 212 GLY A N 1
ATOM 1578 C CA . GLY A 1 212 ? -30.040 -1.447 25.179 1.00 97.38 212 GLY A CA 1
ATOM 1579 C C . GLY A 1 212 ? -29.405 -0.278 25.936 1.00 97.38 212 GLY A C 1
ATOM 1580 O O . GLY A 1 212 ? -30.100 0.681 26.272 1.00 97.38 212 GLY A O 1
ATOM 1581 N N . HIS A 1 213 ? -28.099 -0.332 26.206 1.00 97.25 213 HIS A N 1
ATOM 1582 C CA . HIS A 1 213 ? -27.337 0.748 26.829 1.00 97.25 213 HIS A CA 1
ATOM 1583 C C . HIS A 1 213 ? -25.983 0.953 26.143 1.00 97.25 213 HIS A C 1
ATOM 1585 O O . HIS A 1 213 ? -25.506 0.104 25.393 1.00 97.25 213 HIS A O 1
ATOM 1591 N N . ARG A 1 214 ? -25.357 2.102 26.411 1.00 97.81 214 ARG A N 1
ATOM 1592 C CA . ARG A 1 214 ? -24.031 2.438 25.887 1.00 97.81 214 ARG A CA 1
ATOM 1593 C C . ARG A 1 214 ? -22.988 1.416 26.351 1.00 97.81 214 ARG A C 1
ATOM 1595 O O . ARG A 1 214 ? -22.985 1.022 27.519 1.00 97.81 214 ARG A O 1
ATOM 1602 N N . VAL A 1 215 ? -22.107 1.000 25.444 1.00 98.19 215 VAL A N 1
ATOM 1603 C CA . VAL A 1 215 ? -21.015 0.049 25.692 1.00 98.19 215 VAL A CA 1
ATOM 1604 C C . VAL A 1 215 ? -19.688 0.701 25.337 1.00 98.19 215 VAL A C 1
ATOM 1606 O O . VAL A 1 215 ? -19.448 1.072 24.193 1.00 98.19 215 VAL A O 1
ATOM 1609 N N . GLU A 1 216 ? -18.795 0.793 26.315 1.00 97.88 216 GLU A N 1
ATOM 1610 C CA . GLU A 1 216 ? -17.413 1.227 26.110 1.00 97.88 216 GLU A CA 1
ATOM 1611 C C . GLU A 1 216 ? -16.533 0.005 25.799 1.00 97.88 216 GLU A C 1
ATOM 1613 O O . GLU A 1 216 ? -16.596 -1.012 26.495 1.00 97.88 216 GLU A O 1
ATOM 1618 N N . GLN A 1 217 ? -15.691 0.091 24.769 1.00 98.06 217 GLN A N 1
ATOM 1619 C CA . GLN A 1 217 ? -14.776 -0.979 24.365 1.00 98.06 217 GLN A CA 1
ATOM 1620 C C . GLN A 1 217 ? -13.362 -0.422 24.209 1.00 98.06 217 GLN A C 1
ATOM 1622 O O . GLN A 1 217 ? -13.111 0.447 23.377 1.00 98.06 217 GLN A O 1
ATOM 1627 N N . ALA A 1 218 ? -12.421 -0.961 24.986 1.00 98.25 218 ALA A N 1
ATOM 1628 C CA . ALA A 1 218 ? -11.000 -0.722 24.758 1.00 98.25 218 ALA A CA 1
ATOM 1629 C C . ALA A 1 218 ? -10.568 -1.397 23.450 1.00 98.25 218 ALA A C 1
ATOM 1631 O O . ALA A 1 218 ? -10.920 -2.553 23.211 1.00 98.25 218 ALA A O 1
ATOM 1632 N N . LEU A 1 219 ? -9.805 -0.685 22.629 1.00 98.62 219 LEU A N 1
ATOM 1633 C CA . LEU A 1 219 ? -9.285 -1.183 21.364 1.00 98.62 219 LEU A CA 1
ATOM 1634 C C . LEU A 1 219 ? -7.851 -1.658 21.554 1.00 98.62 219 LEU A C 1
ATOM 1636 O O . LEU A 1 219 ? -6.952 -0.857 21.813 1.00 98.62 219 LEU A O 1
ATOM 1640 N N . THR A 1 220 ? -7.629 -2.964 21.434 1.00 98.38 220 THR A N 1
ATOM 1641 C CA . THR A 1 220 ? -6.288 -3.543 21.581 1.00 98.38 220 THR A CA 1
ATOM 1642 C C . THR A 1 220 ? -6.052 -4.657 20.575 1.00 98.38 220 THR A C 1
ATOM 1644 O O . THR A 1 220 ? -6.944 -5.447 20.293 1.00 98.38 220 THR A O 1
ATOM 1647 N N . THR A 1 221 ? -4.850 -4.746 20.025 1.00 98.38 221 THR A N 1
ATOM 1648 C CA . THR A 1 221 ? -4.464 -5.835 19.118 1.00 98.38 221 THR A CA 1
ATOM 1649 C C . THR A 1 221 ? -2.959 -6.038 19.196 1.00 98.38 221 THR A C 1
ATOM 1651 O O . THR A 1 221 ? -2.204 -5.081 19.360 1.00 98.38 221 THR A O 1
ATOM 1654 N N . LYS A 1 222 ? -2.521 -7.302 19.171 1.00 97.50 222 LYS A N 1
ATOM 1655 C CA . LYS A 1 222 ? -1.104 -7.699 19.294 1.00 97.50 222 LYS A CA 1
ATOM 1656 C C . LYS A 1 222 ? -0.360 -7.022 20.463 1.00 97.50 222 LYS A C 1
ATOM 1658 O O . LYS A 1 222 ? 0.816 -6.697 20.359 1.00 97.50 222 LYS A O 1
ATOM 1663 N N . GLY A 1 223 ? -1.055 -6.801 21.584 1.00 97.19 223 GLY A N 1
ATOM 1664 C CA . GLY A 1 223 ? -0.500 -6.155 22.782 1.00 97.19 223 GLY A CA 1
ATOM 1665 C C . GLY A 1 223 ? -0.374 -4.627 22.709 1.00 97.19 223 GLY A C 1
ATOM 1666 O O . GLY A 1 223 ? 0.106 -4.021 23.663 1.00 97.19 223 GLY A O 1
ATOM 1667 N N . VAL A 1 224 ? -0.823 -3.997 21.620 1.00 97.81 224 VAL A N 1
ATOM 1668 C CA . VAL A 1 224 ? -0.831 -2.540 21.429 1.00 97.81 224 VAL A CA 1
ATOM 1669 C C . VAL A 1 224 ? -2.233 -1.990 21.697 1.00 97.81 224 VAL A C 1
ATOM 1671 O O . VAL A 1 224 ? -3.226 -2.581 21.273 1.00 97.81 224 VAL A O 1
ATOM 1674 N N . SER A 1 225 ? -2.311 -0.864 22.409 1.00 97.88 225 SER A N 1
ATOM 1675 C CA . SER A 1 225 ? -3.556 -0.143 22.704 1.00 97.88 225 SER A CA 1
ATOM 1676 C C . SER A 1 225 ? -3.775 1.004 21.722 1.00 97.88 225 SER A C 1
ATOM 1678 O O . SER A 1 225 ? -2.849 1.760 21.450 1.00 97.88 225 SER A O 1
ATOM 1680 N N . PHE A 1 226 ? -5.016 1.152 21.258 1.00 98.25 226 PHE A N 1
ATOM 1681 C CA . PHE A 1 226 ? -5.479 2.205 20.346 1.00 98.25 226 PHE A CA 1
ATOM 1682 C C . PHE A 1 226 ? -6.576 3.067 20.987 1.00 98.25 226 PHE A C 1
ATOM 1684 O O . PHE A 1 226 ? -7.410 3.661 20.304 1.00 98.25 226 PHE A O 1
ATOM 1691 N N . GLY A 1 227 ? -6.606 3.105 22.320 1.00 97.94 227 GLY A N 1
ATOM 1692 C CA . GLY A 1 227 ? -7.592 3.857 23.086 1.00 97.94 227 GLY A CA 1
ATOM 1693 C C . GLY A 1 227 ? -8.906 3.094 23.240 1.00 97.94 227 GLY A C 1
ATOM 1694 O O . GLY A 1 227 ? -8.918 1.898 23.547 1.00 97.94 227 GLY A O 1
ATOM 1695 N N . ARG A 1 228 ? -10.032 3.791 23.090 1.00 98.19 228 ARG A N 1
ATOM 1696 C CA . ARG A 1 228 ? -11.374 3.220 23.262 1.00 98.19 228 ARG A CA 1
ATOM 1697 C C . ARG A 1 228 ? -12.386 3.830 22.308 1.00 98.19 228 ARG A C 1
ATOM 1699 O O . ARG A 1 228 ? -12.234 4.962 21.856 1.00 98.19 228 ARG A O 1
ATOM 1706 N N . ILE A 1 229 ? -13.451 3.079 22.093 1.00 98.38 229 ILE A N 1
ATOM 1707 C CA . ILE A 1 229 ? -14.668 3.529 21.425 1.00 98.38 229 ILE A CA 1
ATOM 1708 C C . ILE A 1 229 ? -15.848 3.398 22.379 1.00 98.38 229 ILE A C 1
ATOM 1710 O O . ILE A 1 229 ? -15.839 2.550 23.278 1.00 98.38 229 ILE A O 1
ATOM 1714 N N . ALA A 1 230 ? -16.885 4.179 22.111 1.00 98.19 230 ALA A N 1
ATOM 1715 C CA . ALA A 1 230 ? -18.189 3.992 22.718 1.00 98.19 230 ALA A CA 1
ATOM 1716 C C . ALA A 1 230 ? -19.209 3.618 21.649 1.00 98.19 230 ALA A C 1
ATOM 1718 O O . ALA A 1 230 ? -19.227 4.212 20.574 1.00 98.19 230 ALA A O 1
ATOM 1719 N N . ALA A 1 231 ? -20.046 2.633 21.941 1.00 98.31 231 ALA A N 1
ATOM 1720 C CA . ALA A 1 231 ? -21.154 2.231 21.098 1.00 98.31 231 ALA A CA 1
ATOM 1721 C C . ALA A 1 231 ? -22.473 2.564 21.788 1.00 98.31 231 ALA A C 1
ATOM 1723 O O . ALA A 1 231 ? -22.686 2.144 22.925 1.00 98.31 231 ALA A O 1
ATOM 1724 N N . ASP A 1 232 ? -23.360 3.271 21.099 1.00 98.19 232 ASP A N 1
ATOM 1725 C CA . ASP A 1 232 ? -24.695 3.587 21.599 1.00 98.19 232 ASP A CA 1
ATOM 1726 C C . ASP A 1 232 ? -25.736 2.540 21.154 1.00 98.19 232 ASP A C 1
ATOM 1728 O O . ASP A 1 232 ? -25.533 1.833 20.158 1.00 98.19 232 ASP A O 1
ATOM 1732 N N . PRO A 1 233 ? -26.877 2.419 21.864 1.00 97.19 233 PRO A N 1
ATOM 1733 C CA . PRO A 1 233 ? -27.925 1.441 21.543 1.00 97.19 233 PRO A CA 1
ATOM 1734 C C . PRO A 1 233 ? -28.538 1.598 20.149 1.00 97.19 233 PRO A C 1
ATOM 1736 O O . PRO A 1 233 ? -29.115 0.652 19.615 1.00 97.19 233 PRO A O 1
ATOM 1739 N N . ASP A 1 234 ? -28.425 2.786 19.553 1.00 96.25 234 ASP A N 1
ATOM 1740 C CA . ASP A 1 234 ? -28.885 3.079 18.194 1.00 96.25 234 ASP A CA 1
ATOM 1741 C C . ASP A 1 234 ? -27.913 2.572 17.106 1.00 96.25 234 ASP A C 1
ATOM 1743 O O . ASP A 1 234 ? -28.243 2.564 15.918 1.00 96.25 234 ASP A O 1
ATOM 1747 N N . GLY A 1 235 ? -26.737 2.077 17.508 1.00 92.50 235 GLY A N 1
ATOM 1748 C CA . GLY A 1 235 ? -25.688 1.572 16.632 1.00 92.50 235 GLY A CA 1
ATOM 1749 C C . GLY A 1 235 ? -24.624 2.600 16.245 1.00 92.50 235 GLY A C 1
ATOM 1750 O O . GLY A 1 235 ? -23.738 2.248 15.458 1.00 92.50 235 GLY A O 1
ATOM 1751 N N . THR A 1 236 ? -24.688 3.822 16.773 1.00 97.00 236 THR A N 1
ATOM 1752 C CA . THR A 1 236 ? -23.662 4.853 16.587 1.00 97.00 236 THR A CA 1
ATOM 1753 C C . THR A 1 236 ? -22.372 4.460 17.308 1.00 97.00 236 THR A C 1
ATOM 1755 O O . THR A 1 236 ? -22.403 3.867 18.386 1.00 97.00 236 THR A O 1
ATOM 1758 N N . LEU A 1 237 ? -21.228 4.768 16.690 1.00 97.38 237 LEU A N 1
ATOM 1759 C CA . LEU A 1 237 ? -19.901 4.582 17.274 1.00 97.38 237 LEU A CA 1
ATOM 1760 C C . LEU A 1 237 ? -19.221 5.941 17.459 1.00 97.38 237 LEU A C 1
ATOM 1762 O O . LEU A 1 237 ? -19.072 6.704 16.503 1.00 97.38 237 LEU A O 1
ATOM 1766 N N . GLU A 1 238 ? -18.778 6.221 18.679 1.00 97.44 238 GLU A N 1
ATOM 1767 C CA . GLU A 1 238 ? -17.942 7.369 19.009 1.00 97.44 238 GLU A CA 1
ATOM 1768 C C . GLU A 1 238 ? -16.464 6.966 19.027 1.00 97.44 238 GLU A C 1
ATOM 1770 O O . GLU A 1 238 ? -16.058 6.041 19.734 1.00 97.44 238 GLU A O 1
ATOM 1775 N N . TYR A 1 239 ? -15.648 7.716 18.285 1.00 97.44 239 TYR A N 1
ATOM 1776 C CA . TYR A 1 239 ? -14.212 7.464 18.111 1.00 97.44 239 TYR A CA 1
ATOM 1777 C C . TYR A 1 239 ? -13.326 8.515 18.800 1.00 97.44 239 TYR A C 1
ATOM 1779 O O . TYR A 1 239 ? -12.117 8.531 18.600 1.00 97.44 239 TYR A O 1
ATOM 1787 N N . GLY A 1 240 ? -13.903 9.414 19.607 1.00 95.50 240 GLY A N 1
ATOM 1788 C CA . GLY A 1 240 ? -13.186 10.562 20.185 1.00 95.50 240 GLY A CA 1
ATOM 1789 C C . GLY A 1 240 ? -12.062 10.206 21.166 1.00 95.50 240 GLY A C 1
ATOM 1790 O O . GLY A 1 240 ? -11.267 11.069 21.519 1.00 95.50 240 GLY A O 1
ATOM 1791 N N . SER A 1 241 ? -11.994 8.950 21.610 1.00 96.31 241 SER A N 1
ATOM 1792 C CA . SER A 1 241 ? -10.932 8.420 22.472 1.00 96.31 241 SER A CA 1
ATOM 1793 C C . SER A 1 241 ? -10.081 7.351 21.779 1.00 96.31 241 SER A C 1
ATOM 1795 O O . SER A 1 241 ? -9.405 6.577 22.458 1.00 96.31 241 SER A O 1
ATOM 1797 N N . VAL A 1 242 ? -10.136 7.278 20.446 1.00 97.81 242 VAL A N 1
ATOM 1798 C CA . VAL A 1 242 ? -9.229 6.458 19.638 1.00 97.81 242 VAL A CA 1
ATOM 1799 C C . VAL A 1 242 ? -7.907 7.194 19.464 1.00 97.81 242 VAL A C 1
ATOM 1801 O O . VAL A 1 242 ? -7.877 8.402 19.234 1.00 97.81 242 VAL A O 1
ATOM 1804 N N . GLU A 1 243 ? -6.809 6.456 19.572 1.00 97.00 243 GLU A N 1
ATOM 1805 C CA . GLU A 1 243 ? -5.452 6.992 19.522 1.00 97.00 243 GLU A CA 1
ATOM 1806 C C . GLU A 1 243 ? -4.620 6.257 18.467 1.00 97.00 243 GLU A C 1
ATOM 1808 O O . GLU A 1 243 ? -4.691 5.036 18.336 1.00 97.00 243 GLU A O 1
ATOM 1813 N N . GLY A 1 244 ? -3.800 7.003 17.720 1.00 93.38 244 GLY A N 1
ATOM 1814 C CA . GLY A 1 244 ? -2.807 6.443 16.793 1.00 93.38 244 GLY A CA 1
ATOM 1815 C C . GLY A 1 244 ? -3.352 5.864 15.481 1.00 93.38 244 GLY A C 1
ATOM 1816 O O . GLY A 1 244 ? -2.554 5.485 14.627 1.00 93.38 244 GLY A O 1
ATOM 1817 N N . VAL A 1 245 ? -4.673 5.818 15.293 1.00 96.38 245 VAL A N 1
ATOM 1818 C CA . VAL A 1 245 ? -5.341 5.393 14.052 1.00 96.38 245 VAL A CA 1
ATOM 1819 C C . VAL A 1 245 ? -6.533 6.293 13.743 1.00 96.38 245 VAL A C 1
ATOM 1821 O O . VAL A 1 245 ? -7.101 6.919 14.637 1.00 96.38 245 VAL A O 1
ATOM 1824 N N . ASP A 1 246 ? -6.918 6.342 12.469 1.00 95.50 246 ASP A N 1
ATOM 1825 C CA . ASP A 1 246 ? -8.123 7.046 12.038 1.00 95.50 246 ASP A CA 1
ATOM 1826 C C . ASP A 1 246 ? -9.396 6.301 12.503 1.00 95.50 246 ASP A C 1
ATOM 1828 O O . ASP A 1 246 ? -9.346 5.108 12.819 1.00 95.50 246 ASP A O 1
ATOM 1832 N N . PRO A 1 247 ? -10.576 6.956 12.498 1.00 96.38 247 PRO A N 1
ATOM 1833 C CA . PRO A 1 247 ? -11.852 6.319 12.849 1.00 96.38 247 PRO A CA 1
ATOM 1834 C C . PRO A 1 247 ? -12.245 5.104 11.988 1.00 96.38 247 PRO A C 1
ATOM 1836 O O . PRO A 1 247 ? -13.135 4.347 12.366 1.00 96.38 247 PRO A O 1
ATOM 1839 N N . ASP A 1 248 ? -11.592 4.892 10.839 1.00 96.31 248 ASP A N 1
ATOM 1840 C CA . ASP A 1 248 ? -11.744 3.677 10.022 1.00 96.31 248 ASP A CA 1
ATOM 1841 C C . ASP A 1 248 ? -11.048 2.441 10.634 1.00 96.31 248 ASP A C 1
ATOM 1843 O O . ASP A 1 248 ? -11.165 1.329 10.105 1.00 96.31 248 ASP A O 1
ATOM 1847 N N . LEU A 1 249 ? -10.329 2.639 11.746 1.00 98.06 249 LEU A N 1
ATOM 1848 C CA . LEU A 1 249 ? -9.560 1.642 12.489 1.00 98.06 249 LEU A CA 1
ATOM 1849 C C . LEU A 1 249 ? -8.548 0.890 11.616 1.00 98.06 249 LEU A C 1
ATOM 1851 O O . LEU A 1 249 ? -8.214 -0.266 11.881 1.00 98.06 249 LEU A O 1
ATOM 1855 N N . THR A 1 250 ? -8.067 1.549 10.562 1.00 97.88 250 THR A N 1
ATOM 1856 C CA . THR A 1 250 ? -7.079 0.994 9.644 1.00 97.88 250 THR A CA 1
ATOM 1857 C C . THR A 1 250 ? -5.682 1.421 10.067 1.00 97.88 250 THR A C 1
ATOM 1859 O O . THR A 1 250 ? -5.349 2.605 10.102 1.00 97.88 250 THR A O 1
ATOM 1862 N N . ILE A 1 251 ? -4.826 0.440 10.334 1.00 97.31 251 ILE A N 1
ATOM 1863 C CA . ILE A 1 251 ? -3.404 0.667 10.576 1.00 97.31 251 ILE A CA 1
ATOM 1864 C C . ILE A 1 251 ? -2.706 0.865 9.231 1.00 97.31 251 ILE A C 1
ATOM 1866 O O . ILE A 1 251 ? -2.701 -0.029 8.383 1.00 97.31 251 ILE A O 1
ATOM 1870 N N . ARG A 1 252 ? -2.090 2.036 9.044 1.00 94.31 252 ARG A N 1
ATOM 1871 C CA . ARG A 1 252 ? -1.347 2.407 7.829 1.00 94.31 252 ARG A CA 1
ATOM 1872 C C . ARG A 1 252 ? 0.154 2.446 8.138 1.00 94.31 252 ARG A C 1
ATOM 1874 O O . ARG A 1 252 ? 0.666 3.500 8.508 1.00 94.31 252 ARG A O 1
ATOM 1881 N N . PRO A 1 253 ? 0.878 1.316 8.016 1.00 92.06 253 PRO A N 1
ATOM 1882 C CA . PRO A 1 253 ? 2.262 1.209 8.488 1.00 92.06 253 PRO A CA 1
ATOM 1883 C C . PRO A 1 253 ? 3.250 2.084 7.704 1.00 92.06 253 PRO A C 1
ATOM 1885 O O . PRO A 1 253 ? 4.370 2.291 8.161 1.00 92.06 253 PRO A O 1
ATOM 1888 N N . PHE A 1 254 ? 2.845 2.604 6.541 1.00 88.12 254 PHE A N 1
ATOM 1889 C CA . PHE A 1 254 ? 3.689 3.397 5.641 1.00 88.12 254 PHE A CA 1
ATOM 1890 C C . PHE A 1 254 ? 3.124 4.805 5.356 1.00 88.12 254 PHE A C 1
ATOM 1892 O O . PHE A 1 254 ? 3.638 5.500 4.479 1.00 88.12 254 PHE A O 1
ATOM 1899 N N . GLY A 1 255 ? 2.100 5.234 6.112 1.00 75.25 255 GLY A N 1
ATOM 1900 C CA . GLY A 1 255 ? 1.454 6.557 6.019 1.00 75.25 255 GLY A CA 1
ATOM 1901 C C . GLY A 1 255 ? 0.322 6.697 5.003 1.00 75.25 255 GLY A C 1
ATOM 1902 O O . GLY A 1 255 ? -0.161 5.674 4.474 1.00 75.25 255 GLY A O 1
#

Sequence (255 aa):
MAAVSLGTLVIQAHAGHARDAASAGTAGFATDDTAIPDDTVLMQELEKSIDLRRREDFDRMLDARDPGELIEHATLTEKALDRRILGIDALFVVGDELFGYLFRPENGWGSGGTDRKAIDYTPRLRRIHRGTAGGPDAFGCFSCHSKGGLDGAGTQSQNAFLRGDGERTGGADQRNAPHLLGLGPIACLAREMSAELQAQAAGARERAKAEGHRVEQALTTKGVSFGRIAADPDGTLEYGSVEGVDPDLTIRPFG

Solvent-accessible surface area (backbone atoms only — not comparable to full-atom values): 15084 Å² total; per-residue (Å²): 134,88,79,92,80,90,81,88,87,82,86,82,83,85,85,80,86,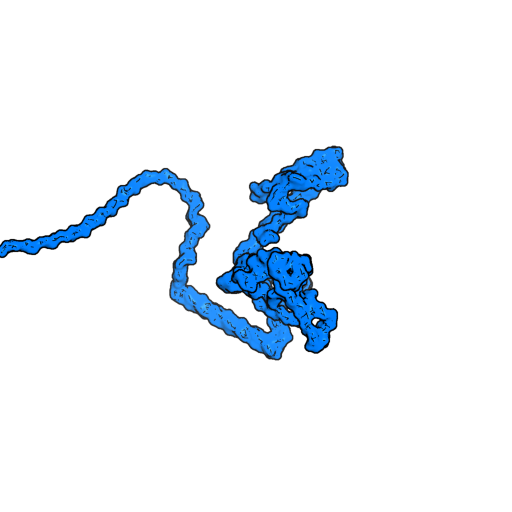85,80,95,72,89,73,95,77,66,81,8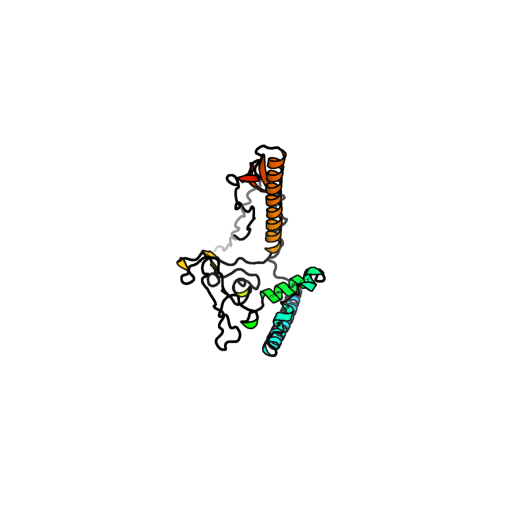7,77,67,69,79,81,78,63,80,69,55,70,70,55,48,51,52,52,48,51,50,50,53,51,51,51,52,50,55,53,47,49,54,52,45,23,70,73,46,80,60,57,62,54,61,59,37,57,81,57,69,70,47,61,78,67,60,74,66,52,71,69,58,51,48,53,28,48,52,44,42,34,70,37,73,65,48,78,89,75,56,57,93,35,56,64,90,53,81,80,46,97,78,55,54,64,45,69,27,70,31,11,40,40,90,48,70,32,37,71,59,52,33,58,39,69,30,15,39,51,94,40,81,50,13,22,31,50,83,92,39,41,46,25,38,58,12,80,48,80,49,69,92,65,22,54,71,42,69,41,64,54,50,77,79,42,64,64,56,55,51,50,28,52,52,44,17,52,53,40,45,49,50,52,53,51,32,24,55,45,4,44,74,71,65,40,73,29,80,39,78,36,63,46,98,91,44,76,32,44,31,35,38,11,32,42,90,53,51,73,45,53,92,52,44,43,101,49,55,90,82,38,50,56,58,94,88,112

Secondary structure (DSSP, 8-state):
---------PPPP------------STTS---TTSPPPHHHHHHHHHHHHHHHHHHHHHHHHHHHSTTHHHHHT---HHHHHTT-S-HHHHHHHHHHHHH----GGG--S-S-S-TTSTT------SB-BTTB---S-SSGGGTS-BTSTT-BPPGGG-EEES-BSS-GGGSEEEPPPP-TTHHHHHHHHHHHHHHHHHHHHHHHHHHHHHTS-EEEEEEETTEEEEEEEE-TTS-EEEEEE-SS-TT----TT-

pLDDT: mean 82.72, std 19.84, range [28.31, 98.75]

Mean predicted aligned error: 11.61 Å

Radius of gyration: 29.23 Å; Cα contacts (8 Å, |Δi|>4): 320; chains: 1; bounding box: 116×47×71 Å

Foldseek 3Di:
DDDDDDDDDDDDDDDDDDDDDDPPDDPPPDDVVVDDDDPVVVVVVVVVVVVVVVVVVVQVVVCVVPPPSLVVLLDDDPVCVVVVVDDPVSVVSSPVSQQPDFADCVNPFPAWDPDSPDPPTDGDAFQAAQAQRDTHNGRHNCLQCQVVHHLHWGDQVSWGFDRANRPDSVRGDTGTGHRRVPCVVVQVQQVVLLVQQVVQLVVQLVCQLVVVAKGKTWRDDPRDTQFIWIHHNVSDIHCPGGHPDDPSSGRDPPD

Nearest PDB structures (foldseek):
  2ffg-assembly1_B  TM=6.094E-01  e=1.718E+00  Bacillus subtilis
  5e96-assembly1_A-2  TM=3.063E-01  e=6.414E-01  Enterococcus faecium
  8t0m-assembly1_Z  TM=5.066E-01  e=9.057E+00  Saccharomyces cerevisiae S288C
  6g0k-assembly1_C  TM=2.628E-01  e=2.990E+00  Enterococcus faecium